Protein AF-A0A1I0R0Z7-F1 (afdb_monomer)

Nearest PDB structures (foldseek):
  2enp-assembly1_A  TM=2.686E-01  e=1.566E+00  Homo sapiens
  5h4y-assembly1_A  TM=2.127E-01  e=2.298E+00  Homo sapiens
  5kj8-assembly1_E  TM=2.139E-01  e=4.439E+00  Rattus norvegicus

Organism: NCBI:txid99656

pLDDT: mean 82.9, std 15.86, range [34.59, 98.19]

Secondary structure (DSSP, 8-state):
-----EEEETTEEEE-SS-THHHH-BSSSSHHHHHHHEEEEEEEEEETTEEEEEEEEEEE-TTS-EEEEEEEEEE-S-TTT---BEEPSS-B-EEEEEEEEEETTEEEEEEEE--SS-BSEEEEEETTS-S--TTTEEEEEEEE-TT-HHHHHHHHHH----TTEEEETTTTEEEEEE-

Sequence (179 aa):
MILLRMIVIYIAYHSQPDTWQRSFGYNDLYDDIFRIGSNMNYIHFNTTGNNYVLWLWKGDYWNLHSGAEIGLYTAPQNYEEEMHYDAINFELPMKLSLYNYYSKNNIQNIFNWSPKVKQWWVTGFNANFKNPNPDVMVSIGSIDFSGHESIFNELKRSYNGNDNMIFDENGHTLWISWK

InterPro domains:
  IPR029322 Domain of unknown function DUF4474 [PF14751] (13-134)

Foldseek 3Di:
DPDAPWDDDPQKTKHDQPTCCQVVFDAPPCPVQPVPWWDKDKFWWDFVPWIKMWIKIWTDRPLLATKIKTAIWTDDPDVVPGVTTHQDPDFWQKWKWKWQAPDPVDIGTQDTDGDPDTHNMIMIGHNVHHDDDLVRMKMKMKTQCVVNLRVLVRSVVSDPDDPFWDQDNVRSMIIGIHD

Mean predicted aligned error: 6.8 Å

Structure (mmCIF, N/CA/C/O backbone):
data_AF-A0A1I0R0Z7-F1
#
_entry.id   AF-A0A1I0R0Z7-F1
#
loop_
_atom_site.group_PDB
_atom_site.id
_atom_site.type_symbol
_atom_site.label_atom_id
_atom_site.label_alt_id
_atom_site.label_comp_id
_atom_site.label_asym_id
_atom_site.label_entity_id
_atom_site.label_seq_id
_atom_site.pdbx_PDB_ins_code
_atom_site.Cartn_x
_atom_site.Cartn_y
_atom_site.Cartn_z
_atom_site.occupancy
_atom_site.B_iso_or_equiv
_atom_site.auth_seq_id
_atom_site.auth_comp_id
_atom_site.auth_asym_id
_atom_site.auth_atom_id
_atom_site.pdbx_PDB_model_num
ATOM 1 N N . MET A 1 1 ? 11.425 -22.132 3.693 1.00 34.59 1 MET A N 1
ATOM 2 C CA . MET A 1 1 ? 10.596 -21.665 2.562 1.00 34.59 1 MET A CA 1
ATOM 3 C C . MET A 1 1 ? 9.356 -21.035 3.159 1.00 34.59 1 MET A C 1
ATOM 5 O O . MET A 1 1 ? 8.543 -21.749 3.730 1.00 34.59 1 MET A O 1
ATOM 9 N N . ILE A 1 2 ? 9.278 -19.710 3.131 1.00 42.25 2 ILE A N 1
ATOM 10 C CA . ILE A 1 2 ? 8.112 -18.972 3.609 1.00 42.25 2 ILE A CA 1
ATOM 11 C C . ILE A 1 2 ? 6.971 -19.232 2.622 1.00 42.25 2 ILE A C 1
ATOM 13 O O . ILE A 1 2 ? 7.104 -18.920 1.441 1.00 42.25 2 ILE A O 1
ATOM 17 N N . LEU A 1 3 ? 5.881 -19.853 3.071 1.00 48.09 3 LEU A N 1
ATOM 18 C CA . LEU A 1 3 ? 4.769 -20.213 2.193 1.00 48.09 3 LEU A CA 1
ATOM 19 C C . LEU A 1 3 ? 3.741 -19.073 2.151 1.00 48.09 3 LEU A C 1
ATOM 21 O O . LEU A 1 3 ? 2.745 -19.115 2.862 1.00 48.09 3 LEU A O 1
ATOM 25 N N . LEU A 1 4 ? 3.967 -18.027 1.355 1.00 61.88 4 LEU A N 1
ATOM 26 C CA . LEU A 1 4 ? 2.964 -16.969 1.164 1.00 61.88 4 LEU A CA 1
ATOM 27 C C . LEU A 1 4 ? 1.734 -17.543 0.441 1.00 61.88 4 LEU A C 1
ATOM 29 O O . LEU A 1 4 ? 1.869 -18.191 -0.600 1.00 61.88 4 LEU A O 1
ATOM 33 N N . ARG A 1 5 ? 0.519 -17.288 0.949 1.00 68.50 5 ARG A N 1
ATOM 34 C CA . ARG A 1 5 ? -0.702 -17.636 0.207 1.00 68.50 5 ARG A CA 1
ATOM 35 C C . ARG A 1 5 ? -0.979 -16.555 -0.834 1.00 68.50 5 ARG A C 1
ATOM 37 O O . ARG A 1 5 ? -1.521 -15.499 -0.516 1.00 68.50 5 ARG A O 1
ATOM 44 N N . MET A 1 6 ? -0.588 -16.833 -2.071 1.00 73.88 6 MET A N 1
ATOM 45 C CA . MET A 1 6 ? -0.726 -15.913 -3.195 1.00 73.88 6 MET A CA 1
ATOM 46 C C . MET A 1 6 ? -1.498 -16.552 -4.344 1.00 73.88 6 MET A C 1
ATOM 48 O O . MET A 1 6 ? -1.485 -17.772 -4.510 1.00 73.88 6 MET A O 1
ATOM 52 N N . ILE A 1 7 ? -2.145 -15.721 -5.155 1.00 75.56 7 ILE A N 1
ATOM 53 C CA . ILE A 1 7 ? -2.703 -16.129 -6.445 1.00 75.56 7 ILE A CA 1
ATOM 54 C C . ILE A 1 7 ? -1.832 -15.587 -7.576 1.00 75.56 7 ILE A C 1
ATOM 56 O O . ILE A 1 7 ? -1.312 -14.477 -7.479 1.00 75.56 7 ILE A O 1
ATOM 60 N N . VAL A 1 8 ? -1.685 -16.358 -8.652 1.00 74.44 8 VAL A N 1
ATOM 61 C CA . VAL A 1 8 ? -1.034 -15.887 -9.880 1.00 74.44 8 VAL A CA 1
ATOM 62 C C . VAL A 1 8 ? -2.104 -15.369 -10.824 1.00 74.44 8 VAL A C 1
ATOM 64 O O . VAL A 1 8 ? -2.958 -16.135 -11.270 1.00 74.44 8 VAL A O 1
ATOM 67 N N . ILE A 1 9 ? -2.060 -14.080 -11.144 1.00 63.22 9 ILE A N 1
ATOM 68 C CA . ILE A 1 9 ? -2.951 -13.461 -12.129 1.00 63.22 9 ILE A CA 1
ATOM 69 C C . ILE A 1 9 ? -2.063 -12.672 -13.080 1.00 63.22 9 ILE A C 1
ATOM 71 O O . ILE A 1 9 ? -1.478 -11.674 -12.689 1.00 63.22 9 ILE A O 1
ATOM 75 N N . TYR A 1 10 ? -1.936 -13.159 -14.319 1.00 59.84 10 TYR A N 1
ATOM 76 C CA . TYR A 1 10 ? -1.003 -12.633 -15.324 1.00 59.84 10 TYR A CA 1
ATOM 77 C C . TYR A 1 10 ? 0.429 -12.450 -14.786 1.00 59.84 10 TYR A C 1
ATOM 79 O O . TYR A 1 10 ? 0.824 -11.343 -14.464 1.00 59.84 10 TYR A O 1
ATOM 87 N N . ILE A 1 11 ? 1.238 -13.519 -14.747 1.00 80.25 11 ILE A N 1
ATOM 88 C CA . ILE A 1 11 ? 2.697 -13.521 -14.455 1.00 80.25 11 ILE A CA 1
ATOM 89 C C . ILE A 1 11 ? 3.103 -13.017 -13.046 1.00 80.25 11 ILE A C 1
ATOM 91 O O . ILE A 1 11 ? 4.132 -13.451 -12.530 1.00 80.25 11 ILE A O 1
ATOM 95 N N . ALA A 1 12 ? 2.307 -12.173 -12.392 1.00 81.31 12 ALA A N 1
ATOM 96 C CA . ALA A 1 12 ? 2.548 -11.653 -11.060 1.00 81.31 12 ALA A CA 1
ATOM 97 C C . ALA A 1 12 ? 1.787 -12.448 -9.988 1.00 81.31 12 ALA A C 1
ATOM 99 O O . ALA A 1 12 ? 0.681 -12.953 -10.210 1.00 8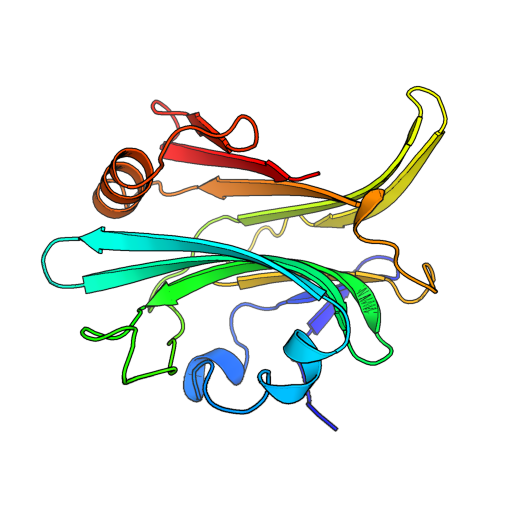1.31 12 ALA A O 1
ATOM 100 N N . TYR A 1 13 ? 2.409 -12.555 -8.817 1.00 82.50 13 TYR A N 1
ATOM 101 C CA . TYR A 1 13 ? 1.831 -13.124 -7.607 1.00 82.50 13 TYR A CA 1
ATOM 102 C C . TYR A 1 13 ? 1.179 -12.018 -6.784 1.00 82.50 13 TYR A C 1
ATOM 104 O O . TYR A 1 13 ? 1.794 -10.972 -6.591 1.00 82.50 13 TYR A O 1
ATOM 112 N N . HIS A 1 14 ? -0.012 -12.269 -6.243 1.00 81.94 14 HIS A N 1
ATOM 113 C CA . HIS A 1 14 ? -0.786 -11.306 -5.455 1.00 81.94 14 HIS A CA 1
ATOM 114 C C . HIS A 1 14 ? -1.303 -11.897 -4.146 1.00 81.94 14 HIS A C 1
ATOM 116 O O . HIS A 1 14 ? -1.617 -13.088 -4.095 1.00 81.94 14 HIS A O 1
ATOM 122 N N . SER A 1 15 ? -1.418 -11.077 -3.097 1.00 77.62 15 SER A N 1
ATOM 123 C CA . SER A 1 15 ? -1.961 -11.517 -1.806 1.00 77.62 15 SER A CA 1
ATOM 124 C C . SER A 1 15 ? -3.396 -12.018 -1.920 1.00 77.62 15 SER A C 1
ATOM 126 O O . SER A 1 15 ? -4.155 -11.670 -2.830 1.00 77.62 15 SER A O 1
ATOM 128 N N . GLN A 1 16 ? -3.762 -12.864 -0.962 1.00 77.38 16 GLN A N 1
ATOM 129 C CA . GLN A 1 16 ? -5.143 -13.181 -0.631 1.00 77.38 16 GLN A CA 1
ATOM 130 C C . GLN A 1 16 ? -5.442 -12.666 0.787 1.00 77.38 16 GLN A C 1
ATOM 132 O O . GLN A 1 16 ? -4.515 -12.588 1.593 1.00 77.38 16 GLN A O 1
ATOM 137 N N . PRO A 1 17 ? -6.704 -12.356 1.127 1.00 63.91 17 PRO A N 1
ATOM 138 C CA . PRO A 1 17 ? -7.044 -11.867 2.467 1.00 63.91 17 PRO A CA 1
ATOM 139 C C . PRO A 1 17 ? -6.790 -12.916 3.558 1.00 63.91 17 PRO A C 1
ATOM 141 O O . PRO A 1 17 ? -6.236 -12.602 4.611 1.00 63.91 17 PRO A O 1
ATOM 144 N N . ASP A 1 18 ? -7.143 -14.173 3.269 1.00 70.44 18 ASP A N 1
ATOM 145 C CA . ASP A 1 18 ? -6.958 -15.319 4.162 1.00 70.44 18 ASP A CA 1
ATOM 146 C C . ASP A 1 18 ? -5.542 -15.888 4.036 1.00 70.44 18 ASP A C 1
ATOM 148 O O . ASP A 1 18 ? -5.316 -16.943 3.430 1.00 70.44 18 ASP A O 1
ATOM 152 N N . THR A 1 19 ? -4.571 -15.178 4.589 1.00 65.06 19 THR A N 1
ATOM 153 C CA . THR A 1 19 ? -3.178 -15.613 4.700 1.00 65.06 19 THR A CA 1
ATOM 154 C C . THR A 1 19 ? -2.873 -16.054 6.126 1.00 65.06 19 THR A C 1
ATOM 156 O O . THR A 1 19 ? -3.446 -15.542 7.084 1.00 65.06 19 THR A O 1
ATOM 159 N N . TRP A 1 20 ? -1.940 -16.993 6.300 1.00 61.50 20 TRP A N 1
ATOM 160 C CA . TRP A 1 20 ? -1.496 -17.364 7.648 1.00 61.50 20 TRP A CA 1
ATOM 161 C C . TRP A 1 20 ? -0.800 -16.186 8.348 1.00 61.50 20 TRP A C 1
ATOM 163 O O . TRP A 1 20 ? -0.850 -16.108 9.569 1.00 61.50 20 TRP A O 1
ATOM 173 N N . GLN A 1 21 ? -0.250 -15.224 7.591 1.00 59.78 21 GLN A N 1
ATOM 174 C CA . GLN A 1 21 ? 0.265 -13.960 8.135 1.00 59.78 21 GLN A CA 1
ATOM 175 C C . GLN A 1 21 ? -0.784 -13.178 8.940 1.00 59.78 21 GLN A C 1
ATOM 177 O O . GLN A 1 21 ? -0.421 -12.435 9.842 1.00 59.78 21 GLN A O 1
ATOM 182 N N . ARG A 1 22 ? -2.084 -13.383 8.685 1.00 66.38 22 ARG A N 1
ATOM 183 C CA . ARG A 1 22 ? -3.145 -12.821 9.526 1.00 66.38 22 ARG A CA 1
ATOM 184 C C . ARG A 1 22 ? -3.181 -13.443 10.926 1.00 66.38 22 ARG A C 1
ATOM 186 O O . ARG A 1 22 ? -3.501 -12.760 11.885 1.00 66.38 22 ARG A O 1
ATOM 193 N N . SER A 1 23 ? -2.890 -14.739 11.044 1.00 59.47 23 SER A N 1
ATOM 194 C CA . SER A 1 23 ? -2.995 -15.494 12.303 1.00 59.47 23 SER A CA 1
ATOM 195 C C . SER A 1 23 ? -1.761 -15.391 13.195 1.00 59.47 23 SER A C 1
ATOM 197 O O . SER A 1 23 ? -1.868 -15.634 14.391 1.00 59.47 23 SER A O 1
ATOM 199 N N . PHE A 1 24 ? -0.602 -15.078 12.623 1.00 59.44 24 PHE A N 1
ATOM 200 C CA . PHE A 1 24 ? 0.665 -14.983 13.358 1.00 59.44 24 PHE A CA 1
ATOM 201 C C . PHE A 1 24 ? 1.166 -13.544 13.501 1.00 59.44 24 PHE A C 1
ATOM 203 O O . PHE A 1 24 ? 2.206 -13.316 14.120 1.00 59.44 24 PHE A O 1
ATOM 210 N N . GLY A 1 25 ? 0.433 -12.594 12.916 1.00 55.62 25 GLY A N 1
ATOM 211 C CA . GLY A 1 25 ? 0.880 -11.222 12.769 1.00 55.62 25 GLY A CA 1
ATOM 212 C C . GLY A 1 25 ? 2.202 -11.119 12.009 1.00 55.62 25 GLY A C 1
ATOM 213 O O . GLY A 1 25 ? 2.692 -12.057 11.371 1.00 55.62 25 GLY A O 1
ATOM 214 N N . TYR A 1 26 ? 2.781 -9.935 12.075 1.00 54.66 26 TYR A N 1
ATOM 215 C CA . TYR A 1 26 ? 4.058 -9.567 11.495 1.00 54.66 26 TYR A CA 1
ATOM 216 C C . TYR A 1 26 ? 5.085 -9.535 12.634 1.00 54.66 26 TYR A C 1
ATOM 218 O O . TYR A 1 26 ? 5.284 -8.493 13.249 1.00 54.66 26 TYR A O 1
ATOM 226 N N . ASN A 1 27 ? 5.645 -10.699 12.992 1.00 51.84 27 ASN A N 1
ATOM 227 C CA . ASN A 1 27 ? 6.520 -10.828 14.171 1.00 51.84 27 ASN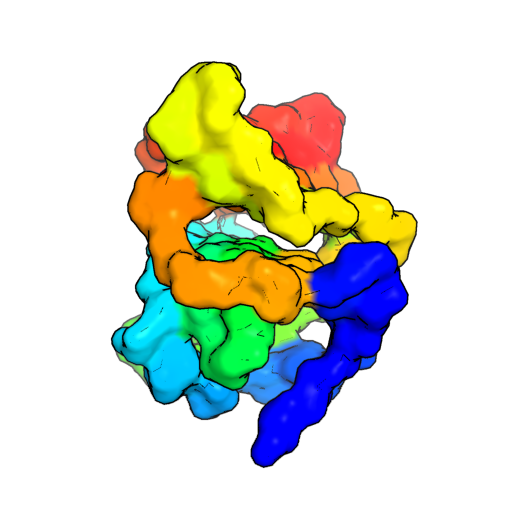 A CA 1
ATOM 228 C C . ASN A 1 27 ? 8.005 -11.054 13.832 1.00 51.84 27 ASN A C 1
ATOM 230 O O . ASN A 1 27 ? 8.829 -10.247 14.221 1.00 51.84 27 ASN A O 1
ATOM 234 N N . ASP A 1 28 ? 8.362 -12.083 13.051 1.00 38.88 28 ASP A N 1
ATOM 235 C CA . ASP A 1 28 ? 9.788 -12.473 12.909 1.00 38.88 28 ASP A CA 1
ATOM 236 C C . ASP A 1 28 ? 10.253 -12.719 11.465 1.00 38.88 28 ASP A C 1
ATOM 238 O O . ASP A 1 28 ? 11.439 -12.817 11.161 1.00 38.88 28 ASP A O 1
ATOM 242 N N . LEU A 1 29 ? 9.317 -12.857 10.529 1.00 40.91 29 LEU A N 1
ATOM 243 C CA . LEU A 1 29 ? 9.611 -13.360 9.184 1.00 40.91 29 LEU A CA 1
ATOM 244 C C . LEU A 1 29 ? 10.328 -12.345 8.282 1.00 40.91 29 LEU A C 1
ATOM 246 O O . LEU A 1 29 ? 10.898 -12.695 7.248 1.00 40.91 29 LEU A O 1
ATOM 250 N N . TYR A 1 30 ? 10.204 -11.077 8.646 1.00 52.12 30 TYR A N 1
ATOM 251 C CA . TYR A 1 30 ? 10.456 -9.949 7.772 1.00 52.12 30 TYR A CA 1
ATOM 252 C C . TYR A 1 30 ? 11.691 -9.145 8.176 1.00 52.12 30 TYR A C 1
ATOM 254 O O . TYR A 1 30 ? 12.264 -8.483 7.316 1.00 52.12 30 TYR A O 1
ATOM 262 N N . ASP A 1 31 ? 12.178 -9.296 9.407 1.00 47.97 31 ASP A N 1
ATOM 263 C CA . ASP A 1 31 ? 13.299 -8.524 9.958 1.00 47.97 31 ASP A CA 1
ATOM 264 C C . ASP A 1 31 ? 14.627 -8.736 9.198 1.00 47.97 31 ASP A C 1
ATOM 266 O O . ASP A 1 31 ? 15.442 -7.819 9.071 1.00 47.97 31 ASP A O 1
ATOM 270 N N . ASP A 1 32 ? 14.833 -9.915 8.597 1.00 41.25 32 ASP A N 1
ATOM 271 C CA . ASP A 1 32 ? 16.016 -10.216 7.774 1.00 41.25 32 ASP A CA 1
ATOM 272 C C . ASP A 1 32 ? 15.827 -9.940 6.270 1.00 41.25 32 ASP A C 1
ATOM 274 O O . ASP A 1 32 ? 16.790 -9.593 5.582 1.00 41.25 32 ASP A O 1
ATOM 278 N N . ILE A 1 33 ? 14.600 -10.046 5.744 1.00 47.00 33 ILE A N 1
ATOM 279 C CA . ILE A 1 33 ? 14.297 -9.830 4.314 1.00 47.00 33 ILE A CA 1
ATOM 280 C C . ILE A 1 33 ? 14.126 -8.333 4.006 1.00 47.00 33 ILE A C 1
ATOM 282 O O . ILE A 1 33 ? 14.555 -7.866 2.949 1.00 47.00 33 ILE A O 1
ATOM 286 N N . PHE A 1 34 ? 13.563 -7.558 4.936 1.00 48.53 34 PHE A N 1
ATOM 287 C CA . PHE A 1 34 ? 13.349 -6.118 4.776 1.00 48.53 34 PHE A CA 1
ATOM 288 C C . PHE A 1 34 ? 14.630 -5.298 4.981 1.00 48.53 34 PHE A C 1
ATOM 290 O O . PHE A 1 34 ? 14.826 -4.292 4.296 1.00 48.53 34 PHE A O 1
ATOM 297 N N . ARG A 1 35 ? 15.561 -5.761 5.826 1.00 46.88 35 ARG A N 1
ATOM 298 C CA . ARG A 1 35 ? 16.822 -5.057 6.120 1.00 46.88 35 ARG A CA 1
ATOM 299 C C . ARG A 1 35 ? 17.835 -5.064 4.963 1.00 46.88 35 ARG A C 1
ATOM 301 O O . ARG A 1 35 ? 18.734 -4.230 4.950 1.00 46.88 35 ARG A O 1
ATOM 308 N N . ILE A 1 36 ? 17.721 -5.992 4.003 1.00 45.03 36 ILE A N 1
ATOM 309 C CA . ILE A 1 36 ? 18.797 -6.284 3.031 1.00 45.03 36 ILE A CA 1
ATOM 310 C C . ILE A 1 36 ? 18.466 -5.866 1.578 1.00 45.03 36 ILE A C 1
ATOM 312 O O . ILE A 1 36 ? 19.367 -5.835 0.743 1.00 45.03 36 ILE A O 1
ATOM 316 N N . GLY A 1 37 ? 17.233 -5.456 1.246 1.00 49.38 37 GLY A N 1
ATOM 317 C CA . GLY A 1 37 ? 16.887 -5.178 -0.163 1.00 49.38 37 GLY A CA 1
ATOM 318 C C . GLY A 1 37 ? 15.714 -4.243 -0.444 1.00 49.38 37 GLY A C 1
ATOM 319 O O . GLY A 1 37 ? 15.168 -4.301 -1.549 1.00 49.38 37 GLY A O 1
ATOM 320 N N . SER A 1 38 ? 15.295 -3.404 0.512 1.00 63.00 38 SER A N 1
ATOM 321 C CA . SER A 1 38 ? 14.018 -2.702 0.381 1.00 63.00 38 SER A CA 1
ATOM 322 C C . SER A 1 38 ? 13.990 -1.219 0.723 1.00 63.00 38 SER A C 1
ATOM 324 O O . SER A 1 38 ? 14.745 -0.736 1.560 1.00 63.00 38 SER A O 1
ATOM 326 N N . ASN A 1 39 ? 13.082 -0.505 0.048 1.00 79.38 39 ASN A N 1
ATOM 327 C CA . ASN A 1 39 ? 12.630 0.817 0.457 1.00 79.38 39 ASN A CA 1
ATOM 328 C C . ASN A 1 39 ? 11.290 0.676 1.175 1.00 79.38 39 ASN A C 1
ATOM 330 O O . ASN A 1 39 ? 10.400 -0.038 0.703 1.00 79.38 39 ASN A O 1
ATOM 334 N N . MET A 1 40 ? 11.152 1.390 2.289 1.00 82.50 40 MET A N 1
ATOM 335 C CA . MET A 1 40 ? 9.966 1.395 3.137 1.00 82.50 40 MET A CA 1
ATOM 336 C C . MET A 1 40 ? 9.518 2.820 3.428 1.00 82.50 40 MET A C 1
ATOM 338 O O . MET A 1 40 ? 10.339 3.728 3.554 1.00 82.50 40 MET A O 1
ATOM 342 N N . ASN A 1 41 ? 8.214 2.992 3.599 1.00 86.69 41 ASN A N 1
ATOM 343 C CA . ASN A 1 41 ? 7.636 4.186 4.192 1.00 86.69 41 ASN A CA 1
ATOM 344 C C . ASN A 1 41 ? 6.490 3.765 5.113 1.00 86.69 41 ASN A C 1
ATOM 346 O O . ASN A 1 41 ? 5.685 2.910 4.744 1.00 86.69 41 ASN A O 1
ATOM 350 N N . TYR A 1 42 ? 6.424 4.346 6.305 1.00 86.06 42 TYR A N 1
ATOM 351 C CA . TYR A 1 42 ? 5.414 4.013 7.297 1.00 86.06 42 TYR A CA 1
ATOM 352 C C . TYR A 1 42 ? 4.828 5.275 7.922 1.00 86.06 42 TYR A C 1
ATOM 354 O O . TYR A 1 42 ? 5.514 6.277 8.119 1.00 86.06 42 TYR A O 1
ATOM 362 N N . ILE A 1 43 ? 3.537 5.219 8.240 1.00 89.38 43 ILE A N 1
ATOM 363 C CA . ILE A 1 43 ? 2.833 6.278 8.963 1.00 89.38 43 ILE A CA 1
ATOM 364 C C . ILE A 1 43 ? 2.133 5.637 10.149 1.00 89.38 43 ILE A C 1
ATOM 366 O O . ILE A 1 43 ? 1.203 4.851 9.964 1.00 89.38 43 ILE A O 1
ATOM 370 N N . HIS A 1 44 ? 2.574 5.994 11.352 1.00 90.06 44 HIS A N 1
ATOM 371 C CA . HIS A 1 44 ? 1.887 5.647 12.591 1.00 90.06 44 HIS A CA 1
ATOM 372 C C . HIS A 1 44 ? 0.787 6.660 12.872 1.00 90.06 44 HIS A C 1
ATOM 374 O O . HIS A 1 44 ? 0.983 7.867 12.712 1.00 90.06 44 HIS A O 1
ATOM 380 N N . PHE A 1 45 ? -0.364 6.167 13.308 1.00 91.81 45 PHE A N 1
ATOM 381 C CA . PHE A 1 45 ? -1.488 7.009 13.676 1.00 91.81 45 PHE A CA 1
ATOM 382 C C . PHE A 1 45 ? -2.367 6.306 14.703 1.00 91.81 45 PHE A C 1
ATOM 384 O O . PHE A 1 45 ? -2.467 5.080 14.735 1.00 91.81 45 PHE A O 1
ATOM 391 N N . ASN A 1 46 ? -3.021 7.098 15.545 1.00 91.75 46 ASN A N 1
ATOM 392 C CA . ASN A 1 46 ? -3.803 6.587 16.661 1.00 91.75 46 ASN A CA 1
ATOM 393 C C . ASN A 1 46 ? -5.267 6.966 16.475 1.00 91.75 46 ASN A C 1
ATOM 395 O O . ASN A 1 46 ? -5.591 8.105 16.153 1.00 91.75 46 ASN A O 1
ATOM 399 N N . THR A 1 47 ? -6.151 6.018 16.751 1.00 88.50 47 THR A N 1
ATOM 400 C CA . THR A 1 47 ? -7.586 6.254 16.928 1.00 88.50 47 THR A CA 1
ATOM 401 C C . THR A 1 47 ? -7.955 6.080 18.397 1.00 88.50 47 THR A C 1
ATOM 403 O O . THR A 1 47 ? -7.125 5.692 19.220 1.00 88.50 47 THR A O 1
ATOM 406 N N . THR A 1 48 ? -9.211 6.346 18.761 1.00 84.38 48 THR A N 1
ATOM 407 C CA . THR A 1 48 ? -9.690 6.080 20.121 1.00 84.38 48 THR A CA 1
ATOM 408 C C . THR A 1 48 ? -9.565 4.588 20.455 1.00 84.38 48 THR A C 1
ATOM 410 O O . THR A 1 48 ? -10.383 3.776 20.033 1.00 84.38 48 THR A O 1
ATOM 413 N N . GLY A 1 49 ? -8.533 4.242 21.227 1.00 81.25 49 GLY A N 1
ATOM 414 C CA . GLY A 1 49 ? -8.299 2.895 21.750 1.00 81.25 49 GLY A CA 1
ATOM 415 C C . GLY A 1 49 ? -7.517 1.945 20.839 1.00 81.25 49 GLY A C 1
ATOM 416 O O . GLY A 1 49 ? -7.273 0.824 21.267 1.00 81.25 49 GLY A O 1
ATOM 417 N N . ASN A 1 50 ? -7.106 2.360 19.632 1.00 88.94 50 ASN A N 1
ATOM 418 C CA . ASN A 1 50 ? -6.283 1.525 18.747 1.00 88.94 50 ASN A CA 1
ATOM 419 C C . ASN A 1 50 ? -5.174 2.339 18.084 1.00 88.94 50 ASN A C 1
ATOM 421 O O . ASN A 1 50 ? -5.430 3.422 17.551 1.00 88.94 50 ASN A O 1
ATOM 425 N N . ASN A 1 51 ? -3.979 1.762 18.047 1.00 91.19 51 ASN A N 1
ATOM 426 C CA . ASN A 1 51 ? -2.854 2.266 17.278 1.00 91.19 51 ASN A CA 1
ATOM 427 C C . ASN A 1 51 ? -2.782 1.517 15.951 1.00 91.19 51 ASN A C 1
ATOM 429 O O . ASN A 1 51 ? -2.958 0.298 15.900 1.00 91.19 51 ASN A O 1
ATOM 433 N N . TYR A 1 52 ? -2.506 2.248 14.883 1.00 92.00 52 TYR A N 1
ATOM 434 C CA . TYR A 1 52 ? -2.376 1.699 13.547 1.00 92.00 52 TYR A CA 1
ATOM 435 C C . TYR A 1 52 ? -1.074 2.142 12.908 1.00 92.00 52 TYR A C 1
ATOM 437 O O . TYR A 1 52 ? -0.500 3.185 13.238 1.00 92.00 52 TYR A O 1
ATOM 445 N N . VAL A 1 53 ? -0.642 1.359 11.929 1.00 90.31 53 VAL A N 1
ATOM 446 C CA . VAL A 1 53 ? 0.420 1.762 11.028 1.00 90.31 53 VAL A CA 1
ATOM 447 C C . VAL A 1 53 ? 0.053 1.416 9.590 1.00 90.31 53 VAL A C 1
ATOM 449 O O . VAL A 1 53 ? -0.368 0.300 9.279 1.00 90.31 53 VAL A O 1
ATOM 452 N N . LEU A 1 54 ? 0.175 2.408 8.709 1.00 92.31 54 LEU A N 1
ATOM 453 C CA . LEU A 1 54 ? 0.116 2.210 7.267 1.00 92.31 54 LEU A CA 1
ATOM 454 C C . LEU A 1 54 ? 1.535 1.975 6.765 1.00 92.31 54 LEU A C 1
ATOM 456 O O . LEU A 1 54 ? 2.390 2.842 6.946 1.00 92.31 54 LEU A O 1
ATOM 460 N N . TRP A 1 55 ? 1.769 0.851 6.099 1.00 89.94 55 TRP A N 1
ATOM 461 C CA . TRP A 1 55 ? 3.058 0.503 5.513 1.00 89.94 55 TRP A CA 1
ATOM 462 C C . TRP A 1 55 ? 3.003 0.481 4.002 1.00 89.94 55 TRP A C 1
ATOM 464 O O . TRP A 1 55 ? 2.081 -0.071 3.401 1.00 89.94 55 TRP A O 1
ATOM 474 N N . LEU A 1 56 ? 4.047 1.047 3.409 1.00 91.19 56 LEU A N 1
ATOM 475 C CA . LEU A 1 56 ? 4.349 0.983 1.994 1.00 91.19 56 LEU A CA 1
ATOM 476 C C . LEU A 1 56 ? 5.715 0.341 1.818 1.00 91.19 56 LEU A C 1
ATOM 478 O O . LEU A 1 56 ? 6.679 0.694 2.503 1.00 91.19 56 LEU A O 1
ATOM 482 N N . TRP A 1 57 ? 5.806 -0.555 0.847 1.00 90.19 57 TRP A N 1
ATOM 483 C CA . TRP A 1 57 ? 7.057 -1.212 0.506 1.00 90.19 57 TRP A CA 1
ATOM 484 C C . TRP A 1 57 ? 7.205 -1.374 -1.002 1.00 90.19 57 TRP A C 1
ATOM 486 O O . TRP A 1 57 ? 6.218 -1.548 -1.721 1.00 90.19 57 TRP A O 1
ATOM 496 N N . LYS A 1 58 ? 8.448 -1.302 -1.483 1.00 90.88 58 LYS A N 1
ATOM 497 C CA . LYS A 1 58 ? 8.830 -1.681 -2.847 1.00 90.88 58 LYS A CA 1
ATOM 498 C C . LYS A 1 58 ? 10.288 -2.134 -2.892 1.00 90.88 58 LYS A C 1
ATOM 500 O O . LYS A 1 58 ? 11.142 -1.574 -2.199 1.00 90.88 58 LYS A O 1
ATOM 505 N N . GLY A 1 59 ? 10.587 -3.114 -3.738 1.00 88.88 59 GLY A N 1
ATOM 506 C CA . GLY A 1 59 ? 11.946 -3.636 -3.887 1.00 88.88 59 GLY A CA 1
ATOM 507 C C . GLY A 1 59 ? 11.989 -5.096 -4.318 1.00 88.88 59 GLY A C 1
ATOM 508 O O . GLY A 1 59 ? 11.082 -5.567 -5.010 1.00 88.88 59 GLY A O 1
ATOM 509 N N . ASP A 1 60 ? 13.063 -5.791 -3.926 1.00 82.00 60 ASP A N 1
ATOM 510 C CA . ASP A 1 60 ? 13.171 -7.249 -4.071 1.00 82.00 60 ASP A CA 1
ATOM 511 C C . ASP A 1 60 ? 12.684 -7.933 -2.806 1.00 82.00 60 ASP A C 1
ATOM 513 O O . ASP A 1 60 ? 13.162 -7.642 -1.709 1.00 82.00 60 ASP A O 1
ATOM 517 N N . TYR A 1 61 ? 11.790 -8.898 -2.972 1.00 70.75 61 TYR A N 1
ATOM 518 C CA . TYR A 1 61 ? 11.445 -9.811 -1.899 1.00 70.75 61 TYR A CA 1
ATOM 519 C C . TYR A 1 61 ? 12.112 -11.160 -2.142 1.00 70.75 61 TYR A C 1
ATOM 521 O O . TYR A 1 61 ? 11.508 -12.051 -2.728 1.00 70.75 61 TYR A O 1
ATOM 529 N N . TRP A 1 62 ? 13.366 -11.308 -1.708 1.00 66.75 62 TRP A N 1
ATOM 530 C CA . TRP A 1 62 ? 14.074 -12.593 -1.595 1.00 66.75 62 TRP A CA 1
ATOM 531 C C . TRP A 1 62 ? 13.777 -13.604 -2.732 1.00 66.75 62 TRP A C 1
ATOM 533 O O . TRP A 1 62 ? 13.226 -14.683 -2.504 1.00 66.75 62 TRP A O 1
ATOM 543 N N . ASN A 1 63 ? 14.160 -13.268 -3.971 1.00 68.75 63 ASN A N 1
ATOM 544 C CA . ASN A 1 63 ? 13.944 -14.053 -5.207 1.00 68.75 63 ASN A CA 1
ATOM 545 C C . ASN A 1 63 ? 12.528 -14.017 -5.810 1.00 68.75 63 ASN A C 1
ATOM 547 O O . ASN A 1 63 ? 12.285 -14.690 -6.813 1.00 68.75 63 ASN A O 1
ATOM 551 N N . LEU A 1 64 ? 11.603 -13.228 -5.263 1.00 75.19 64 LEU A N 1
ATOM 552 C CA . LEU A 1 64 ? 10.341 -12.895 -5.937 1.00 75.19 64 LEU A CA 1
ATOM 553 C C . LEU A 1 64 ? 10.500 -11.738 -6.934 1.00 75.19 64 LEU A C 1
ATOM 555 O O . LEU A 1 64 ? 9.573 -11.471 -7.702 1.00 75.19 64 LEU A O 1
ATOM 559 N N . HIS A 1 65 ? 11.688 -11.119 -6.976 1.00 85.94 65 HIS A N 1
ATOM 560 C CA . HIS A 1 65 ? 12.044 -10.031 -7.879 1.00 85.94 65 HIS A CA 1
ATOM 561 C C . HIS A 1 65 ? 11.197 -8.775 -7.613 1.00 85.94 65 HIS A C 1
ATOM 563 O O . HIS A 1 65 ? 10.828 -8.515 -6.469 1.00 85.94 65 HIS A O 1
ATOM 569 N N . SER A 1 66 ? 10.941 -7.947 -8.632 1.00 90.81 66 SER A N 1
ATOM 570 C CA . SER A 1 66 ? 10.282 -6.649 -8.446 1.00 90.81 66 SER A CA 1
ATOM 571 C C . SER A 1 66 ? 8.883 -6.779 -7.850 1.00 90.81 66 SER A C 1
ATOM 573 O O . SER A 1 66 ? 8.001 -7.398 -8.454 1.00 90.81 66 SER A O 1
ATOM 575 N N . GLY A 1 67 ? 8.655 -6.115 -6.719 1.00 91.88 67 GLY A N 1
ATOM 576 C CA . GLY A 1 67 ? 7.340 -6.051 -6.102 1.00 91.88 67 GLY A CA 1
ATOM 577 C C . GLY A 1 67 ? 7.082 -4.790 -5.298 1.00 91.88 67 GLY A C 1
ATOM 578 O O . GLY A 1 67 ? 7.962 -3.949 -5.104 1.00 91.88 67 GLY A O 1
ATOM 579 N N . ALA A 1 68 ? 5.835 -4.677 -4.855 1.00 93.38 68 ALA A N 1
ATOM 580 C CA . ALA A 1 68 ? 5.378 -3.625 -3.965 1.00 93.38 68 ALA A CA 1
ATOM 581 C C . ALA A 1 68 ? 4.270 -4.134 -3.040 1.00 93.38 68 ALA A C 1
ATOM 583 O O . ALA A 1 68 ? 3.613 -5.143 -3.320 1.00 93.38 68 ALA A O 1
ATOM 584 N N . GLU A 1 69 ? 4.049 -3.393 -1.963 1.00 92.50 69 GLU A N 1
ATOM 585 C CA . GLU A 1 69 ? 3.052 -3.678 -0.942 1.00 92.50 69 GLU A CA 1
ATOM 586 C C . GLU A 1 69 ? 2.448 -2.385 -0.383 1.00 92.50 69 GLU A C 1
ATOM 588 O O . GLU A 1 69 ? 3.123 -1.358 -0.263 1.00 92.50 69 GLU A O 1
ATOM 593 N N . ILE A 1 70 ? 1.170 -2.482 -0.015 1.00 93.81 70 ILE A N 1
ATOM 594 C CA . ILE A 1 70 ? 0.478 -1.566 0.886 1.00 93.81 70 ILE A CA 1
ATOM 595 C C . ILE A 1 70 ? -0.233 -2.421 1.939 1.00 93.81 70 ILE A C 1
ATOM 597 O O . ILE A 1 70 ? -1.018 -3.306 1.588 1.00 93.81 70 ILE A O 1
ATOM 601 N N . GLY A 1 71 ? 0.015 -2.157 3.217 1.00 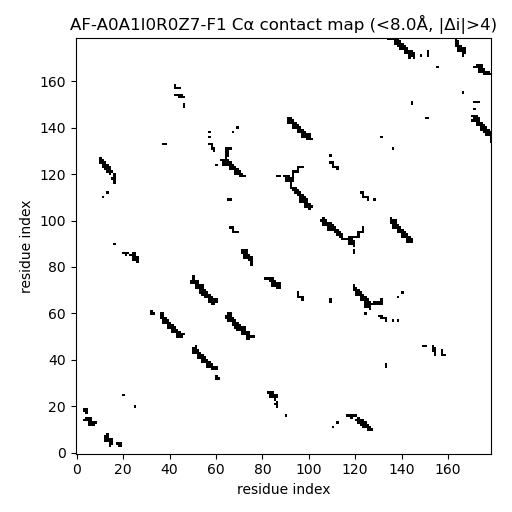91.88 71 GLY A N 1
ATOM 602 C CA . GLY A 1 71 ? -0.624 -2.875 4.318 1.00 91.88 71 GLY A CA 1
ATOM 603 C C . GLY A 1 71 ? -1.063 -1.940 5.434 1.00 91.88 71 GLY A C 1
ATOM 604 O O . GLY A 1 71 ? -0.395 -0.946 5.715 1.00 91.88 71 GLY A O 1
ATOM 605 N N . LEU A 1 72 ? -2.197 -2.259 6.054 1.00 92.31 72 LEU A N 1
ATOM 606 C CA . LEU A 1 72 ? -2.680 -1.586 7.253 1.00 92.31 72 LEU A CA 1
ATOM 607 C C . LEU A 1 72 ? -2.665 -2.580 8.412 1.00 92.31 72 LEU A C 1
ATOM 609 O O . LEU A 1 72 ? -3.247 -3.661 8.320 1.00 92.31 72 LEU A O 1
ATOM 613 N N . TYR A 1 73 ? -2.010 -2.194 9.498 1.00 89.38 73 TYR A N 1
ATOM 614 C CA . TYR A 1 73 ? -1.747 -3.064 10.637 1.00 89.38 73 TYR A CA 1
ATOM 615 C C . TYR A 1 73 ? -2.172 -2.381 11.933 1.00 89.38 73 TYR A C 1
ATOM 617 O O . TYR A 1 73 ? -2.118 -1.152 12.034 1.00 89.38 73 TYR A O 1
ATOM 625 N N . THR A 1 74 ? -2.578 -3.163 12.930 1.00 89.19 74 THR A N 1
ATOM 626 C CA . THR A 1 74 ? -2.609 -2.701 14.318 1.00 89.19 74 THR A CA 1
ATOM 627 C C . THR A 1 74 ? -1.193 -2.698 14.863 1.00 89.19 74 THR A C 1
ATOM 629 O O . THR A 1 74 ? -0.432 -3.644 14.659 1.00 89.19 74 THR A O 1
ATOM 632 N N . ALA A 1 75 ? -0.846 -1.620 15.544 1.00 80.75 75 ALA A N 1
ATOM 633 C CA . ALA A 1 75 ? 0.472 -1.412 16.104 1.00 80.75 75 ALA A CA 1
ATOM 634 C C . ALA A 1 75 ? 0.408 -1.435 17.641 1.00 80.75 75 ALA A C 1
ATOM 636 O O . ALA A 1 75 ? -0.655 -1.161 18.210 1.00 80.75 75 ALA A O 1
ATOM 637 N N . PRO A 1 76 ? 1.515 -1.753 18.325 1.00 76.62 76 PRO A N 1
ATOM 638 C CA . PRO A 1 76 ? 1.544 -1.805 19.777 1.00 76.62 76 PRO A CA 1
ATOM 639 C C . PRO A 1 76 ? 1.500 -0.400 20.387 1.00 76.62 76 PRO A C 1
ATOM 641 O O . PRO A 1 76 ? 1.597 0.621 19.696 1.00 76.62 76 PRO A O 1
ATOM 644 N N . GLN A 1 77 ? 1.316 -0.330 21.707 1.00 70.69 77 GLN A N 1
ATOM 645 C CA . GLN A 1 77 ? 1.216 0.953 22.404 1.00 70.69 77 GLN A CA 1
ATOM 646 C C . GLN A 1 77 ? 2.571 1.672 22.511 1.00 70.69 77 GLN A C 1
ATOM 648 O O . GLN A 1 77 ? 2.615 2.895 22.375 1.00 70.69 77 GLN A O 1
ATOM 653 N N . ASN A 1 78 ? 3.657 0.905 22.665 1.00 69.56 78 ASN A N 1
ATOM 654 C CA . ASN A 1 78 ? 5.041 1.381 22.685 1.00 69.56 78 ASN A CA 1
ATOM 655 C C . ASN A 1 78 ? 5.798 0.890 21.441 1.00 69.56 78 ASN A C 1
ATOM 657 O O . ASN A 1 78 ? 6.335 -0.215 21.424 1.00 69.56 78 ASN A O 1
ATOM 661 N N . TYR A 1 79 ? 5.885 1.740 20.414 1.00 64.19 79 TYR A N 1
ATOM 662 C CA . TYR A 1 79 ? 6.561 1.419 19.146 1.00 64.19 79 TYR A CA 1
ATOM 663 C C . TYR A 1 79 ? 8.064 1.116 19.286 1.00 64.19 79 TYR A C 1
ATOM 665 O O . TYR A 1 79 ? 8.635 0.454 18.427 1.00 64.19 79 TYR A O 1
ATOM 673 N N . GLU A 1 80 ? 8.713 1.631 20.335 1.00 58.19 80 GLU A N 1
ATOM 674 C CA . GLU A 1 80 ? 10.161 1.486 20.559 1.00 58.19 80 GLU A CA 1
ATOM 675 C C . GLU A 1 80 ? 10.541 0.158 21.238 1.00 58.19 80 GLU A C 1
ATOM 677 O O . GLU A 1 80 ? 11.700 -0.246 21.180 1.00 58.19 80 GLU A O 1
ATOM 682 N N . GLU A 1 81 ? 9.580 -0.521 21.873 1.00 53.31 81 GLU A N 1
ATOM 683 C CA . GLU A 1 81 ? 9.816 -1.729 22.680 1.00 53.31 81 GLU A CA 1
ATOM 684 C C . GLU A 1 81 ? 9.175 -2.982 22.065 1.00 53.31 81 GLU A C 1
ATOM 686 O O . GLU A 1 81 ? 9.686 -4.087 22.246 1.00 53.31 81 GLU A O 1
ATOM 691 N N . GLU A 1 82 ? 8.088 -2.820 21.306 1.00 57.59 82 GLU A N 1
ATOM 692 C CA . GLU A 1 82 ? 7.350 -3.909 20.670 1.00 57.59 82 GLU A CA 1
ATOM 693 C C . GLU A 1 82 ? 7.391 -3.741 19.143 1.00 57.59 82 GLU A C 1
ATOM 695 O O . GLU A 1 82 ? 6.822 -2.805 18.584 1.00 57.59 82 GLU A O 1
ATOM 700 N N . MET A 1 83 ? 8.068 -4.661 18.448 1.00 59.81 83 MET A N 1
ATOM 701 C CA . MET A 1 83 ? 8.145 -4.682 16.976 1.00 59.81 83 MET A CA 1
ATOM 702 C C . MET A 1 83 ? 7.086 -5.594 16.337 1.00 59.81 83 MET A C 1
ATOM 704 O O . MET A 1 83 ? 7.209 -5.974 15.174 1.00 59.81 83 MET A O 1
ATOM 708 N N . HIS A 1 84 ? 6.040 -5.952 17.085 1.00 66.81 84 HIS A N 1
ATOM 709 C CA . HIS A 1 84 ? 4.975 -6.820 16.594 1.00 66.81 84 HIS A CA 1
ATOM 710 C C . HIS A 1 84 ? 3.823 -5.997 16.026 1.00 66.81 84 HIS A C 1
ATOM 712 O O . HIS A 1 84 ? 3.184 -5.234 16.745 1.00 66.81 84 HIS A O 1
ATOM 718 N N . TYR A 1 85 ? 3.531 -6.187 14.742 1.00 75.81 85 TYR A N 1
ATOM 719 C CA . TYR A 1 85 ? 2.384 -5.567 14.085 1.00 75.81 85 TYR A CA 1
ATOM 720 C C . TYR A 1 85 ? 1.379 -6.633 13.678 1.00 75.81 85 TYR A C 1
ATOM 722 O O . TYR A 1 85 ? 1.712 -7.575 12.963 1.00 75.81 85 TYR A O 1
ATOM 730 N N . ASP A 1 86 ? 0.134 -6.488 14.103 1.00 79.69 86 ASP A N 1
ATOM 731 C CA . ASP A 1 86 ? -0.920 -7.443 13.778 1.00 79.69 86 ASP A CA 1
ATOM 732 C C . ASP A 1 86 ? -1.728 -6.993 12.563 1.00 79.69 86 ASP A C 1
ATOM 734 O O . ASP A 1 86 ? -1.894 -5.804 12.286 1.00 79.69 86 ASP A O 1
ATOM 738 N N . ALA A 1 87 ? -2.249 -7.960 11.812 1.00 81.25 87 ALA A N 1
ATOM 739 C CA . ALA A 1 87 ? -3.216 -7.664 10.767 1.00 81.25 87 ALA A CA 1
ATOM 740 C C . ALA A 1 87 ? -4.460 -7.015 11.390 1.00 81.25 87 ALA A C 1
ATOM 742 O O . ALA A 1 87 ? -4.975 -7.491 12.404 1.00 81.25 87 ALA A O 1
ATOM 743 N N . ILE A 1 88 ? -4.996 -5.973 10.751 1.00 87.31 88 ILE A N 1
ATOM 744 C CA . ILE A 1 88 ? -6.303 -5.446 11.151 1.00 87.31 88 ILE A CA 1
ATOM 745 C C . ILE A 1 88 ? -7.382 -6.540 11.072 1.00 87.31 88 ILE A C 1
ATOM 747 O O . ILE A 1 88 ? -7.356 -7.430 10.219 1.00 87.31 88 ILE A O 1
ATOM 751 N N . ASN A 1 89 ? -8.372 -6.458 11.959 1.00 88.75 89 ASN A N 1
ATOM 752 C CA . ASN A 1 89 ? -9.455 -7.440 12.059 1.00 88.75 89 ASN A CA 1
ATOM 753 C C . ASN A 1 89 ? -10.604 -7.216 11.053 1.00 88.75 89 ASN A C 1
ATOM 755 O O . ASN A 1 89 ? -11.639 -7.876 11.153 1.00 88.75 89 ASN A O 1
ATOM 759 N N . PHE A 1 90 ? -10.419 -6.317 10.087 1.00 91.12 90 PHE A N 1
ATOM 760 C CA . PHE A 1 90 ? -11.336 -6.024 8.985 1.00 91.12 90 PHE A CA 1
ATOM 761 C C . PHE A 1 90 ? -10.555 -5.900 7.670 1.00 91.12 90 PHE A C 1
ATOM 763 O O . PHE A 1 90 ? -9.328 -5.857 7.661 1.00 91.12 90 PHE A O 1
ATOM 770 N N . GLU A 1 91 ? -11.252 -5.837 6.538 1.00 93.50 91 GLU A N 1
ATOM 771 C CA . GLU A 1 91 ? -10.639 -5.642 5.224 1.00 93.50 91 GLU A CA 1
ATOM 772 C C . GLU A 1 91 ? -11.185 -4.392 4.532 1.00 93.50 91 GLU A C 1
ATOM 774 O O . GLU A 1 91 ?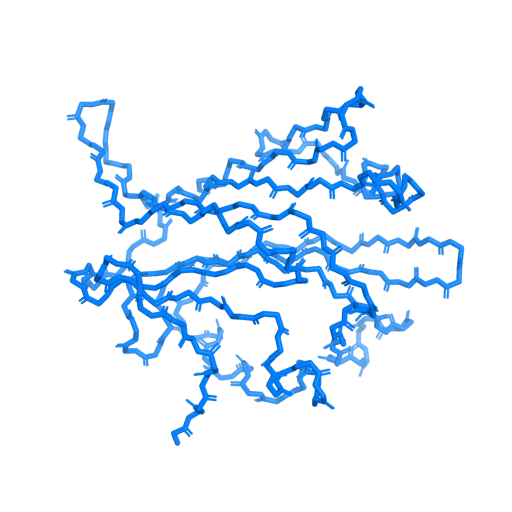 -12.364 -4.050 4.651 1.00 93.50 91 GLU A O 1
ATOM 779 N N . LEU A 1 92 ? -10.343 -3.760 3.719 1.00 96.44 92 LEU A N 1
ATOM 780 C CA . LEU A 1 92 ? -10.658 -2.565 2.942 1.00 96.44 92 LEU A CA 1
ATOM 781 C C . LEU A 1 92 ? -10.507 -2.846 1.439 1.00 96.44 92 LEU A C 1
ATOM 783 O O . LEU A 1 92 ? -9.667 -3.652 1.036 1.00 96.44 92 LEU A O 1
ATOM 787 N N . PRO A 1 93 ? -11.295 -2.226 0.548 1.00 97.69 93 PRO A N 1
ATOM 788 C CA . PRO A 1 93 ? -10.976 -2.245 -0.874 1.00 97.69 93 PRO A CA 1
ATOM 789 C C . PRO A 1 93 ? -9.613 -1.577 -1.105 1.00 97.69 93 PRO A C 1
ATOM 791 O O . PRO A 1 93 ? -9.435 -0.389 -0.844 1.00 97.69 93 PRO A O 1
ATOM 794 N N . MET A 1 94 ? -8.645 -2.350 -1.600 1.00 97.81 94 MET A N 1
ATOM 795 C CA . MET A 1 94 ? -7.290 -1.869 -1.865 1.00 97.81 94 MET A CA 1
ATOM 796 C C . MET A 1 94 ? -6.879 -2.156 -3.306 1.00 97.81 94 MET A C 1
ATOM 798 O O . MET A 1 94 ? -7.241 -3.190 -3.872 1.00 97.81 94 MET A O 1
ATOM 802 N N . LYS A 1 95 ? -6.099 -1.250 -3.895 1.00 97.62 95 LYS A N 1
ATOM 803 C CA . LYS A 1 95 ? -5.504 -1.406 -5.229 1.00 97.62 95 LYS A CA 1
ATOM 804 C C . LYS A 1 95 ? -4.030 -1.054 -5.175 1.00 97.62 95 LYS A C 1
ATOM 806 O O . LYS A 1 95 ? -3.635 -0.175 -4.413 1.00 97.62 95 LYS A O 1
ATOM 811 N N . LEU A 1 96 ? -3.241 -1.708 -6.018 1.00 97.44 96 LEU A N 1
ATOM 812 C CA . LEU A 1 96 ? -1.806 -1.493 -6.098 1.00 97.44 96 LEU A CA 1
ATOM 813 C C . LEU A 1 96 ? -1.299 -1.758 -7.510 1.00 97.44 96 LEU A C 1
ATOM 815 O O . LEU A 1 96 ? -1.625 -2.766 -8.127 1.00 97.44 96 LEU A O 1
ATOM 819 N N . SER A 1 97 ? -0.464 -0.866 -8.009 1.00 97.12 97 SER A N 1
ATOM 820 C CA . SER A 1 97 ? 0.243 -1.003 -9.273 1.00 97.12 97 SER A CA 1
ATOM 821 C C . SER A 1 97 ? 1.691 -0.593 -9.074 1.00 97.12 97 SER A C 1
ATOM 823 O O . SER A 1 97 ? 1.978 0.329 -8.312 1.00 97.12 97 SER A O 1
ATOM 825 N N . LEU A 1 98 ? 2.593 -1.256 -9.786 1.00 96.50 98 LEU A N 1
ATOM 826 C CA . LEU A 1 98 ? 4.016 -0.957 -9.734 1.00 96.50 98 LEU A CA 1
ATOM 827 C C . LEU A 1 98 ? 4.548 -0.712 -11.138 1.00 96.50 98 LEU A C 1
ATOM 829 O O . LEU A 1 98 ? 4.244 -1.451 -12.080 1.00 96.50 98 LEU A O 1
ATOM 833 N N . TYR A 1 99 ? 5.375 0.317 -11.253 1.00 96.75 99 TYR A N 1
ATOM 834 C CA . TYR A 1 99 ? 6.014 0.723 -12.492 1.00 96.75 99 TYR A CA 1
ATOM 835 C C . TYR A 1 99 ? 7.505 0.952 -12.270 1.00 96.75 99 TYR A C 1
ATOM 837 O O . TYR A 1 99 ? 7.896 1.412 -11.203 1.00 96.75 99 TYR A O 1
ATOM 845 N N . ASN A 1 100 ? 8.320 0.731 -13.299 1.00 95.88 100 ASN A N 1
ATOM 846 C CA . ASN A 1 100 ? 9.623 1.382 -13.408 1.00 95.88 100 ASN A CA 1
ATOM 847 C C . ASN A 1 100 ? 9.460 2.648 -14.254 1.00 95.88 100 ASN A C 1
ATOM 849 O O . ASN A 1 100 ? 9.048 2.581 -15.414 1.00 95.88 100 ASN A O 1
ATOM 853 N N . TYR A 1 101 ? 9.789 3.797 -13.680 1.00 95.50 101 TYR A N 1
ATOM 854 C CA . TYR A 1 101 ? 9.758 5.105 -14.315 1.00 95.50 101 TYR A CA 1
ATOM 855 C C . TYR A 1 101 ? 11.186 5.578 -14.604 1.00 95.50 101 TYR A C 1
ATOM 857 O O . TYR A 1 101 ? 11.872 6.113 -13.734 1.00 95.50 101 TYR A O 1
ATOM 865 N N . TYR A 1 102 ? 11.634 5.412 -15.849 1.00 94.88 102 TYR A N 1
ATOM 866 C CA . TYR A 1 102 ? 12.950 5.892 -16.284 1.00 94.88 102 TYR A CA 1
ATOM 867 C C . TYR A 1 102 ? 12.869 7.309 -16.859 1.00 94.88 102 TYR A C 1
ATOM 869 O O . TYR A 1 102 ? 13.758 8.130 -16.644 1.00 94.88 102 TYR A O 1
ATOM 877 N N . SER A 1 103 ? 11.805 7.609 -17.611 1.00 95.25 103 SER A N 1
ATOM 878 C CA . SER A 1 103 ? 11.500 8.950 -18.122 1.00 95.25 103 SER A CA 1
ATOM 879 C C . SER A 1 103 ? 10.039 9.047 -18.572 1.00 95.25 103 SER A C 1
ATOM 881 O O . SER A 1 103 ? 9.344 8.037 -18.664 1.00 95.25 103 SER A O 1
ATOM 883 N N . LYS A 1 104 ? 9.582 10.251 -18.947 1.00 92.31 104 LYS A N 1
ATOM 884 C CA . LYS A 1 104 ? 8.219 10.496 -19.462 1.00 92.31 104 LYS A CA 1
ATOM 885 C C . LYS A 1 104 ? 7.821 9.575 -20.629 1.00 92.31 104 LYS A C 1
ATOM 887 O O . LYS A 1 104 ? 6.649 9.251 -20.768 1.00 92.31 104 LYS A O 1
ATOM 892 N N . ASN A 1 105 ? 8.788 9.158 -21.450 1.00 95.38 105 ASN A N 1
ATOM 893 C CA . ASN A 1 105 ? 8.560 8.302 -22.620 1.00 95.38 105 ASN A CA 1
ATOM 894 C C . ASN A 1 105 ? 9.017 6.848 -22.395 1.00 95.38 105 ASN A C 1
ATOM 896 O O . ASN A 1 105 ? 8.967 6.046 -23.322 1.00 95.38 105 ASN A O 1
ATOM 900 N N . ASN A 1 106 ? 9.502 6.511 -21.196 1.00 95.94 106 ASN A N 1
ATOM 901 C CA . ASN A 1 106 ? 9.979 5.176 -20.851 1.00 95.94 106 ASN A CA 1
ATOM 902 C C . ASN A 1 106 ? 9.467 4.794 -19.460 1.00 95.94 106 ASN A C 1
ATOM 904 O O . ASN A 1 106 ? 10.111 5.055 -18.439 1.00 95.94 106 ASN A O 1
ATOM 908 N N . ILE A 1 107 ? 8.281 4.193 -19.464 1.00 96.25 107 ILE A N 1
ATOM 909 C CA . ILE A 1 107 ? 7.601 3.677 -18.284 1.00 96.25 107 ILE A CA 1
ATOM 910 C C . ILE A 1 107 ? 7.303 2.207 -18.548 1.00 96.25 107 ILE A C 1
ATOM 912 O O . ILE A 1 107 ? 6.689 1.869 -19.560 1.00 96.25 107 ILE A O 1
ATOM 916 N N . GLN A 1 108 ? 7.727 1.334 -17.643 1.00 95.50 108 GLN A N 1
ATOM 917 C CA . GLN A 1 108 ? 7.415 -0.088 -17.705 1.00 95.50 108 GLN A CA 1
ATOM 918 C C . GLN A 1 108 ? 6.409 -0.429 -16.619 1.00 95.50 108 GLN A C 1
ATOM 920 O O . GLN A 1 108 ? 6.662 -0.181 -15.443 1.00 95.50 108 GLN A O 1
ATOM 925 N N . ASN A 1 109 ? 5.279 -1.014 -17.003 1.00 95.25 109 ASN A N 1
ATOM 926 C CA . ASN A 1 109 ? 4.342 -1.577 -16.043 1.00 95.25 109 ASN A CA 1
ATOM 927 C C . ASN A 1 109 ? 4.841 -2.949 -15.577 1.00 95.25 109 ASN A C 1
ATOM 929 O O . ASN A 1 109 ? 5.038 -3.842 -16.399 1.00 95.25 109 ASN A O 1
ATOM 933 N N . ILE A 1 110 ? 5.037 -3.097 -14.267 1.00 94.75 110 ILE A N 1
ATOM 934 C CA . ILE A 1 110 ? 5.440 -4.363 -13.649 1.00 94.75 110 ILE A CA 1
ATOM 935 C C . ILE A 1 110 ? 4.197 -5.201 -13.358 1.00 94.75 110 ILE A C 1
ATOM 937 O O . ILE A 1 110 ? 4.145 -6.375 -13.717 1.00 94.75 110 ILE A O 1
ATOM 941 N N . PHE A 1 111 ? 3.182 -4.601 -12.735 1.00 94.94 111 PHE A N 1
ATOM 942 C CA . PHE A 1 111 ? 1.863 -5.208 -12.567 1.00 94.94 111 PHE A CA 1
ATOM 943 C C . PHE A 1 111 ? 0.798 -4.146 -12.275 1.00 94.94 111 PHE A C 1
ATOM 945 O O . PHE A 1 111 ? 1.109 -3.025 -11.864 1.00 94.94 111 PHE A O 1
ATOM 952 N N . ASN A 1 112 ? -0.467 -4.535 -12.438 1.00 95.19 112 ASN A N 1
ATOM 953 C CA . ASN A 1 112 ? -1.626 -3.806 -11.930 1.00 95.19 112 ASN A CA 1
ATOM 954 C C . ASN A 1 112 ? -2.522 -4.780 -11.173 1.00 95.19 112 ASN A C 1
ATOM 956 O O . ASN A 1 112 ? -2.938 -5.798 -11.725 1.00 95.19 112 ASN A O 1
ATOM 960 N N . TRP A 1 113 ? -2.847 -4.450 -9.930 1.00 95.12 113 TRP A N 1
ATOM 961 C CA . TRP A 1 113 ? -3.676 -5.272 -9.068 1.00 95.12 113 TRP A CA 1
ATOM 962 C C . TRP A 1 113 ? -4.848 -4.470 -8.512 1.00 95.12 113 TRP A C 1
ATOM 964 O O . TRP A 1 113 ? -4.686 -3.498 -7.776 1.00 95.12 113 TRP A O 1
ATOM 974 N N . SER A 1 114 ? -6.055 -4.883 -8.893 1.00 94.88 114 SER A N 1
ATOM 975 C CA . SER A 1 114 ? -7.315 -4.285 -8.448 1.00 94.88 114 SER A CA 1
ATOM 976 C C . SER A 1 114 ? -8.290 -5.401 -8.064 1.00 94.88 114 SER A C 1
ATOM 978 O O . SER A 1 114 ? -9.235 -5.677 -8.814 1.00 94.88 114 SER A O 1
ATOM 980 N N . PRO A 1 115 ? -8.047 -6.094 -6.938 1.00 92.56 115 PRO A N 1
ATOM 981 C CA . PRO A 1 115 ? -8.900 -7.184 -6.494 1.00 92.56 115 PRO A CA 1
ATOM 982 C C . PRO A 1 115 ? -10.331 -6.704 -6.241 1.00 92.56 115 PRO A C 1
ATOM 984 O O . PRO A 1 115 ? -10.563 -5.610 -5.735 1.00 92.56 115 PRO A O 1
ATOM 987 N N . LYS A 1 116 ? -11.309 -7.563 -6.552 1.00 91.31 116 LYS A N 1
ATOM 988 C CA . LYS A 1 116 ? -12.706 -7.355 -6.126 1.00 91.31 116 LYS A CA 1
ATOM 989 C C . LYS A 1 116 ? -12.916 -7.689 -4.649 1.00 91.31 116 LYS A C 1
ATOM 991 O O . LYS A 1 116 ? -13.866 -7.213 -4.041 1.00 91.31 116 LYS A O 1
ATOM 996 N N . VAL A 1 117 ? -12.056 -8.543 -4.100 1.00 91.62 117 VAL A N 1
ATOM 997 C CA . VAL A 1 117 ? -12.090 -8.939 -2.693 1.00 91.62 117 VAL A CA 1
ATOM 998 C C . VAL A 1 117 ? -11.316 -7.906 -1.882 1.00 91.62 117 VAL A C 1
ATOM 1000 O O . VAL A 1 117 ? -10.213 -7.520 -2.273 1.00 91.62 117 VAL A O 1
ATOM 1003 N N . LYS A 1 118 ? -11.892 -7.465 -0.763 1.00 94.19 118 LYS A N 1
ATOM 1004 C CA . LYS A 1 118 ? -11.249 -6.531 0.165 1.00 94.19 118 LYS A CA 1
ATOM 1005 C C . LYS A 1 118 ? -9.979 -7.149 0.759 1.00 94.19 118 LYS A C 1
ATOM 1007 O O . LYS A 1 118 ? -9.918 -8.357 0.950 1.00 94.19 118 LYS A O 1
ATOM 1012 N N . GLN A 1 119 ? -8.977 -6.322 1.026 1.00 91.19 119 GLN A N 1
ATOM 1013 C CA . GLN A 1 119 ? -7.668 -6.704 1.543 1.00 91.19 119 GLN A CA 1
ATOM 1014 C C . GLN A 1 119 ? -7.378 -5.930 2.833 1.00 91.19 119 GLN A C 1
ATOM 1016 O O . GLN A 1 119 ? -7.803 -4.792 2.994 1.00 91.19 119 GLN A O 1
ATOM 1021 N N . TRP A 1 120 ? -6.618 -6.526 3.738 1.00 87.94 120 TRP A N 1
ATOM 1022 C CA . TRP A 1 120 ? -5.906 -5.794 4.794 1.00 87.94 120 TRP A CA 1
ATOM 1023 C C . TRP A 1 120 ? -4.441 -5.524 4.391 1.00 87.94 120 TRP A C 1
ATOM 1025 O O . TRP A 1 120 ? -3.790 -4.618 4.906 1.00 87.94 120 TRP A O 1
ATOM 1035 N N . TRP A 1 121 ? -3.962 -6.299 3.412 1.00 90.50 121 TRP A N 1
ATOM 1036 C CA . TRP A 1 121 ? -2.621 -6.289 2.848 1.00 90.50 121 TRP A CA 1
ATOM 1037 C C . TRP A 1 121 ? -2.697 -6.574 1.344 1.00 90.50 121 TRP A C 1
ATOM 1039 O O . TRP A 1 121 ? -3.091 -7.668 0.925 1.00 90.50 121 TRP A O 1
ATOM 1049 N N . VAL A 1 122 ? -2.352 -5.589 0.513 1.00 92.75 122 VAL A N 1
ATOM 1050 C CA . VAL A 1 122 ? -2.337 -5.706 -0.950 1.00 92.75 122 VAL A CA 1
ATOM 1051 C C . VAL A 1 122 ? -0.899 -5.717 -1.459 1.00 92.75 122 VAL A C 1
ATOM 1053 O O . VAL A 1 122 ? -0.106 -4.831 -1.158 1.00 92.75 122 VAL A O 1
ATOM 1056 N N . THR A 1 123 ? -0.551 -6.724 -2.255 1.00 91.94 123 THR A N 1
ATOM 1057 C CA . THR A 1 123 ? 0.807 -6.885 -2.795 1.00 91.94 123 THR A CA 1
ATOM 1058 C C . THR A 1 123 ? 0.789 -7.411 -4.229 1.00 91.94 123 THR A C 1
ATOM 1060 O O . THR A 1 123 ? -0.177 -8.045 -4.675 1.00 91.94 123 THR A O 1
ATOM 1063 N N . GLY A 1 124 ? 1.865 -7.120 -4.961 1.00 91.00 124 GLY A N 1
ATOM 1064 C CA . GLY A 1 124 ? 2.211 -7.791 -6.204 1.00 91.00 124 GLY A CA 1
ATOM 1065 C C . GLY A 1 124 ? 3.717 -8.031 -6.320 1.00 91.00 124 GLY A C 1
ATOM 1066 O O . GLY A 1 124 ? 4.506 -7.143 -5.999 1.00 91.00 124 GLY A O 1
ATOM 1067 N N . PHE A 1 125 ? 4.108 -9.200 -6.833 1.00 90.25 125 PHE A N 1
ATOM 1068 C CA . PHE A 1 125 ? 5.493 -9.521 -7.206 1.00 90.25 125 PHE A CA 1
ATOM 1069 C C . PHE A 1 125 ? 5.539 -10.102 -8.615 1.00 90.25 125 PHE A C 1
ATOM 1071 O O . PHE A 1 125 ? 4.775 -11.017 -8.923 1.00 90.25 125 PHE A O 1
ATOM 1078 N N . ASN A 1 126 ? 6.438 -9.611 -9.467 1.00 90.19 126 ASN A N 1
ATOM 1079 C CA . ASN A 1 126 ? 6.574 -10.095 -10.838 1.00 90.19 126 ASN A CA 1
ATOM 1080 C C . ASN A 1 126 ? 7.982 -10.633 -11.114 1.00 90.19 126 ASN A C 1
ATOM 108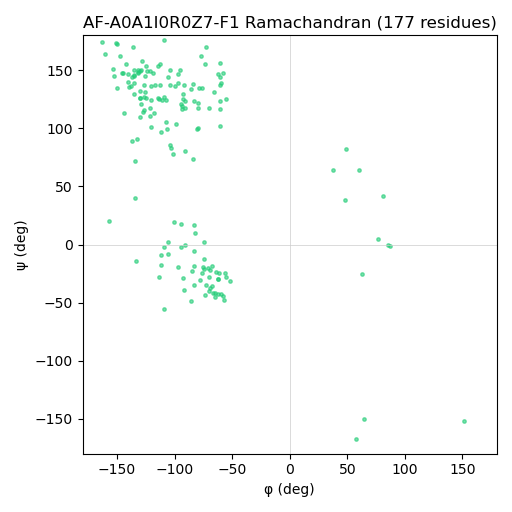2 O O . ASN A 1 126 ? 8.947 -9.881 -11.270 1.00 90.19 126 ASN A O 1
ATOM 1086 N N . ALA A 1 127 ? 8.058 -11.954 -11.289 1.00 87.69 127 ALA A N 1
ATOM 1087 C CA . ALA A 1 127 ? 9.316 -12.660 -11.476 1.00 87.69 127 ALA A CA 1
ATOM 1088 C C . ALA A 1 127 ? 10.037 -12.344 -12.805 1.00 87.69 127 ALA A C 1
ATOM 1090 O O . ALA A 1 127 ? 11.239 -12.585 -12.939 1.00 87.69 127 ALA A O 1
ATOM 1091 N N . ASN A 1 128 ? 9.335 -11.788 -13.797 1.00 88.56 128 ASN A N 1
ATOM 1092 C CA . ASN A 1 128 ? 9.950 -11.405 -15.068 1.00 88.56 128 ASN A CA 1
ATOM 1093 C C . ASN A 1 128 ? 10.791 -10.125 -14.958 1.00 88.56 128 ASN A C 1
ATOM 1095 O O . ASN A 1 128 ? 11.656 -9.891 -15.802 1.00 88.56 128 ASN A O 1
ATOM 1099 N N . PHE A 1 129 ? 10.571 -9.315 -13.920 1.00 89.38 129 PHE A N 1
ATOM 1100 C CA . PHE A 1 129 ? 11.279 -8.056 -13.694 1.00 89.38 129 PHE A CA 1
ATOM 1101 C C . PHE A 1 129 ? 12.369 -8.242 -12.641 1.00 89.38 129 PHE A C 1
ATOM 1103 O O . PHE A 1 129 ? 12.210 -7.889 -11.472 1.00 89.38 129 PHE A O 1
ATOM 1110 N N . LYS A 1 130 ? 13.484 -8.828 -13.075 1.00 87.44 130 LYS A N 1
ATOM 1111 C CA . LYS A 1 130 ? 14.662 -9.096 -12.240 1.00 87.44 130 LYS A CA 1
ATOM 1112 C C . LYS A 1 130 ? 15.441 -7.813 -11.944 1.00 87.44 130 LYS A C 1
ATOM 1114 O O . LYS A 1 130 ? 15.426 -6.892 -12.755 1.00 87.44 130 LYS A O 1
ATOM 1119 N N . ASN A 1 131 ? 16.190 -7.810 -10.842 1.00 85.88 131 ASN A N 1
ATOM 1120 C CA . ASN A 1 131 ? 17.039 -6.694 -10.400 1.00 85.88 131 ASN A CA 1
ATOM 1121 C C . 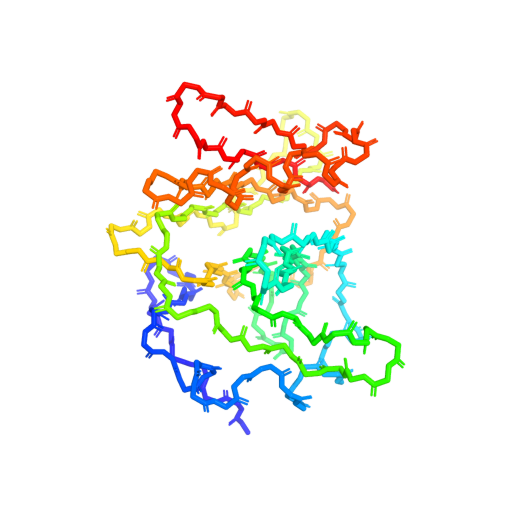ASN A 1 131 ? 16.236 -5.403 -10.147 1.00 85.88 131 ASN A C 1
ATOM 1123 O O . ASN A 1 131 ? 16.403 -4.418 -10.872 1.00 85.88 131 ASN A O 1
ATOM 1127 N N . PRO A 1 132 ? 15.330 -5.408 -9.158 1.00 86.62 132 PRO A N 1
ATOM 1128 C CA . PRO A 1 132 ? 14.554 -4.224 -8.829 1.00 86.62 132 PRO A CA 1
ATOM 1129 C C . PRO A 1 132 ? 15.464 -3.065 -8.424 1.00 86.62 132 PRO A C 1
ATOM 1131 O O . PRO A 1 132 ? 16.434 -3.243 -7.689 1.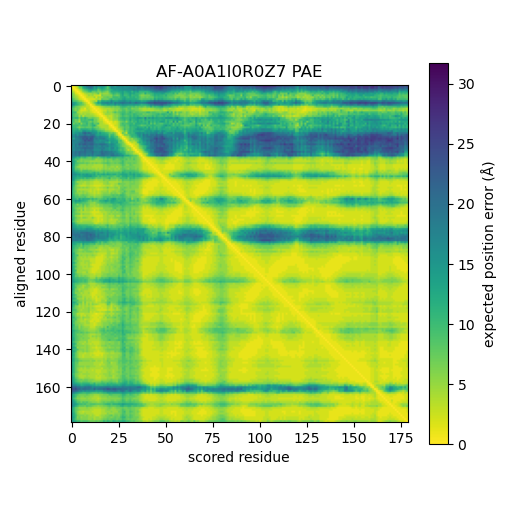00 86.62 132 PRO A O 1
ATOM 1134 N N . ASN A 1 133 ? 15.127 -1.868 -8.897 1.00 90.12 133 ASN A N 1
ATOM 1135 C CA . ASN A 1 133 ? 15.787 -0.633 -8.504 1.00 90.12 133 ASN A CA 1
ATOM 1136 C C . ASN A 1 133 ? 14.739 0.310 -7.890 1.00 90.12 133 ASN A C 1
ATOM 1138 O O . ASN A 1 133 ? 13.990 0.944 -8.639 1.00 90.12 133 ASN A O 1
ATOM 1142 N N . PRO A 1 134 ? 14.672 0.409 -6.551 1.00 88.75 134 PRO A N 1
ATOM 1143 C CA . PRO A 1 134 ? 13.693 1.249 -5.873 1.00 88.75 134 PRO A CA 1
ATOM 1144 C C . PRO A 1 134 ? 13.697 2.725 -6.292 1.00 88.75 134 PRO A C 1
ATOM 1146 O O . PRO A 1 134 ? 12.631 3.333 -6.271 1.00 88.75 134 PRO A O 1
ATOM 1149 N N . ASP A 1 135 ? 14.836 3.273 -6.736 1.00 89.88 135 ASP A N 1
ATOM 1150 C CA . ASP A 1 135 ? 14.983 4.691 -7.118 1.00 89.88 135 ASP A CA 1
ATOM 1151 C C . ASP A 1 135 ? 14.218 5.055 -8.402 1.00 89.88 135 ASP A C 1
ATOM 1153 O O . ASP A 1 135 ? 13.913 6.223 -8.664 1.00 89.88 135 ASP A O 1
ATOM 1157 N N . VAL A 1 136 ? 13.927 4.054 -9.239 1.00 93.38 136 VAL A N 1
ATOM 1158 C CA . VAL A 1 136 ? 13.106 4.219 -10.450 1.00 93.38 136 VAL A CA 1
ATOM 1159 C C . VAL A 1 136 ? 11.713 3.630 -10.280 1.00 93.38 136 VAL A C 1
ATOM 1161 O O . VAL A 1 136 ? 10.868 3.816 -11.152 1.00 93.38 136 VAL A O 1
ATOM 1164 N N . MET A 1 137 ? 11.448 2.913 -9.191 1.00 95.25 137 MET A N 1
ATOM 1165 C CA . MET A 1 137 ? 10.156 2.281 -8.973 1.00 95.25 137 MET A CA 1
ATOM 1166 C C . MET A 1 137 ? 9.122 3.288 -8.493 1.00 95.25 137 MET A C 1
ATOM 1168 O O . MET A 1 137 ? 9.359 4.036 -7.554 1.00 95.25 137 MET A O 1
ATOM 1172 N N . VAL A 1 138 ? 7.929 3.246 -9.076 1.00 95.62 138 VAL A N 1
ATOM 1173 C CA . VAL A 1 138 ? 6.784 4.047 -8.642 1.00 95.62 138 VAL A CA 1
ATOM 1174 C C . VAL A 1 138 ? 5.643 3.113 -8.275 1.00 95.62 138 VAL A C 1
ATOM 1176 O O . VAL A 1 138 ? 5.136 2.375 -9.124 1.00 95.62 138 VAL A O 1
ATOM 1179 N N . SER A 1 139 ? 5.250 3.154 -7.004 1.00 95.62 139 SER A N 1
ATOM 1180 C CA . SER A 1 139 ? 4.073 2.464 -6.482 1.00 95.62 139 SER A CA 1
ATOM 1181 C C . SER A 1 139 ? 2.878 3.409 -6.527 1.00 95.62 139 SER A C 1
ATOM 1183 O O . SER A 1 139 ? 2.941 4.517 -5.993 1.00 95.62 139 SER A O 1
ATOM 1185 N N . ILE A 1 140 ? 1.795 2.985 -7.175 1.00 97.50 140 ILE A N 1
ATOM 1186 C CA . ILE A 1 140 ? 0.530 3.721 -7.210 1.00 97.50 140 ILE A CA 1
ATOM 1187 C C . ILE A 1 140 ? -0.547 2.828 -6.615 1.00 97.50 140 ILE A C 1
ATOM 1189 O O . ILE A 1 140 ? -0.769 1.718 -7.099 1.00 97.50 140 ILE A O 1
ATOM 1193 N N . GLY A 1 141 ? -1.242 3.308 -5.593 1.00 97.56 141 GLY A N 1
ATOM 1194 C CA . GLY A 1 141 ? -2.265 2.523 -4.922 1.00 97.56 141 GLY A CA 1
ATOM 1195 C C . GLY A 1 141 ? -3.381 3.355 -4.325 1.00 97.56 141 GLY A C 1
ATOM 1196 O O . GLY A 1 141 ? -3.342 4.585 -4.321 1.00 97.56 141 GLY A O 1
ATOM 1197 N N . SER A 1 142 ? -4.396 2.653 -3.840 1.00 97.94 142 SER A N 1
ATOM 1198 C CA . SER A 1 142 ? -5.527 3.266 -3.157 1.00 97.94 142 SER A CA 1
ATOM 1199 C C . SER A 1 142 ? -6.048 2.376 -2.043 1.00 97.94 142 SER A C 1
ATOM 1201 O O . SER A 1 142 ? -6.064 1.153 -2.205 1.00 97.94 142 SER A O 1
ATOM 1203 N N . ILE A 1 143 ? -6.553 2.990 -0.978 1.00 98.19 143 ILE A N 1
ATOM 1204 C CA . ILE A 1 143 ? -7.279 2.326 0.105 1.00 98.19 143 ILE A CA 1
ATOM 1205 C C . ILE A 1 143 ? -8.591 3.075 0.321 1.00 98.19 143 ILE A C 1
ATOM 1207 O O . ILE A 1 143 ? -8.576 4.268 0.613 1.00 98.19 143 ILE A O 1
ATOM 1211 N N . ASP A 1 144 ? -9.710 2.377 0.172 1.00 98.00 144 ASP A N 1
ATOM 1212 C CA . ASP A 1 144 ? -11.047 2.900 0.457 1.00 98.00 144 ASP A CA 1
ATOM 1213 C C . ASP A 1 144 ? -11.414 2.594 1.914 1.00 98.00 144 ASP A C 1
ATOM 1215 O O . ASP A 1 144 ? -11.498 1.430 2.306 1.00 98.00 144 ASP A O 1
ATOM 1219 N N . PHE A 1 145 ? -11.612 3.640 2.713 1.00 97.69 145 PHE A N 1
ATOM 1220 C CA . PHE A 1 145 ? -11.969 3.565 4.129 1.00 97.69 145 PHE A CA 1
ATOM 1221 C C . PHE A 1 145 ? -13.467 3.788 4.377 1.00 97.69 145 PHE A C 1
ATOM 1223 O O . PHE A 1 145 ? -13.853 4.101 5.502 1.00 97.69 145 PHE A O 1
ATOM 1230 N N . SER A 1 146 ? -14.330 3.638 3.371 1.00 96.50 146 SER A N 1
ATOM 1231 C CA . SER A 1 146 ? -15.784 3.713 3.559 1.00 96.50 146 SER A CA 1
ATOM 1232 C C . SER A 1 146 ? -16.248 2.713 4.630 1.00 96.50 146 SER A C 1
ATOM 1234 O O . SER A 1 146 ? -15.975 1.512 4.534 1.00 96.50 146 SER A O 1
ATOM 1236 N N . GLY A 1 147 ? -16.953 3.201 5.654 1.00 95.62 147 GLY A N 1
ATOM 1237 C CA . GLY A 1 147 ? -17.331 2.452 6.860 1.00 95.62 147 GLY A CA 1
ATOM 1238 C C . GLY A 1 147 ? -16.272 2.430 7.974 1.00 95.62 147 GLY A C 1
ATOM 1239 O O . GLY A 1 147 ? -16.499 1.816 9.016 1.00 95.62 147 GLY A O 1
ATOM 1240 N N . HIS A 1 148 ? -15.124 3.077 7.759 1.00 95.62 148 HIS A N 1
ATOM 1241 C CA . HIS A 1 148 ? -13.998 3.217 8.688 1.00 95.62 148 HIS A CA 1
ATOM 1242 C C . HIS A 1 148 ? -13.484 4.671 8.715 1.00 95.62 148 HIS A C 1
ATOM 1244 O O . HIS A 1 148 ? -12.281 4.938 8.764 1.00 95.62 148 HIS A O 1
ATOM 1250 N N . GLU A 1 149 ? -14.401 5.636 8.688 1.00 95.38 149 GLU A N 1
ATOM 1251 C CA . GLU A 1 149 ? -14.110 7.060 8.504 1.00 95.38 149 GLU A CA 1
ATOM 1252 C C . GLU A 1 149 ? -13.248 7.642 9.633 1.00 95.38 149 GLU A C 1
ATOM 1254 O O . GLU A 1 149 ? -12.459 8.558 9.408 1.00 95.38 149 GLU A O 1
ATOM 1259 N N . SER A 1 150 ? -13.348 7.108 10.855 1.00 94.88 150 SER A N 1
ATOM 1260 C CA . SER A 1 150 ? -12.476 7.511 11.967 1.00 94.88 150 SER A CA 1
ATOM 1261 C C . SER A 1 150 ? -11.005 7.208 11.673 1.00 94.88 150 SER A C 1
ATOM 1263 O O . SER A 1 150 ? -10.153 8.063 11.894 1.00 94.88 150 SER A O 1
ATOM 1265 N N . ILE A 1 151 ? -10.711 6.037 11.103 1.00 95.69 151 ILE A N 1
ATOM 1266 C CA . ILE A 1 151 ? -9.357 5.608 10.727 1.00 95.69 151 ILE A CA 1
ATOM 1267 C C . ILE A 1 151 ? -8.815 6.514 9.619 1.00 95.69 151 ILE A C 1
ATOM 1269 O O . ILE A 1 151 ? -7.694 7.006 9.727 1.00 95.69 151 ILE A O 1
ATOM 1273 N N . PHE A 1 152 ? -9.630 6.802 8.598 1.00 96.81 152 PHE A N 1
ATOM 1274 C CA . PHE A 1 152 ? -9.279 7.740 7.526 1.00 96.81 152 PHE A CA 1
ATOM 1275 C C . PHE A 1 152 ? -8.921 9.130 8.065 1.00 96.81 152 PHE A C 1
ATOM 1277 O O . PHE A 1 152 ? -7.898 9.707 7.694 1.00 96.81 152 PHE A O 1
ATOM 1284 N N . ASN A 1 153 ? -9.755 9.659 8.962 1.00 95.69 153 ASN A N 1
ATOM 1285 C CA . ASN A 1 153 ? -9.578 10.994 9.520 1.00 95.69 153 ASN A CA 1
ATOM 1286 C C . ASN A 1 153 ? -8.326 11.103 10.395 1.00 95.69 153 ASN A C 1
ATOM 1288 O O . ASN A 1 153 ? -7.609 12.099 10.290 1.00 95.69 153 ASN A O 1
ATOM 1292 N N . GLU A 1 154 ? -8.039 10.104 11.231 1.00 95.62 154 GLU A N 1
ATOM 1293 C CA . GLU A 1 154 ? -6.823 10.128 12.050 1.00 95.62 154 GLU A CA 1
ATOM 1294 C C . GLU A 1 154 ? -5.563 9.931 11.204 1.00 95.62 154 GLU A C 1
ATOM 1296 O O . GLU A 1 154 ? -4.601 10.673 11.378 1.00 95.62 154 GLU A O 1
ATOM 1301 N N . LEU A 1 155 ? -5.588 9.038 10.208 1.00 95.25 155 LEU A N 1
ATOM 1302 C CA . LEU A 1 155 ? -4.478 8.890 9.263 1.00 95.25 155 LEU A CA 1
ATOM 1303 C C . LEU A 1 155 ? -4.176 10.209 8.535 1.00 95.25 155 LEU A C 1
ATOM 1305 O O . LEU A 1 155 ? -3.017 10.610 8.436 1.00 95.25 155 LEU A O 1
ATOM 1309 N N . LYS A 1 156 ? -5.215 10.920 8.079 1.00 94.56 156 LYS A N 1
ATOM 1310 C CA . LYS A 1 156 ? -5.080 12.245 7.456 1.00 94.56 156 LYS A CA 1
ATOM 1311 C C . LYS A 1 156 ? -4.443 13.263 8.400 1.00 94.56 156 LYS A C 1
ATOM 1313 O O . LYS A 1 156 ? -3.598 14.039 7.969 1.00 94.56 156 LYS A O 1
ATOM 1318 N N . ARG A 1 157 ? -4.843 13.284 9.675 1.00 93.38 157 ARG A N 1
ATOM 1319 C CA . ARG A 1 157 ? -4.295 14.217 10.677 1.00 93.38 157 ARG A CA 1
ATOM 1320 C C . ARG A 1 157 ? -2.846 13.912 11.036 1.00 93.38 157 ARG A C 1
ATOM 1322 O O . ARG A 1 157 ? -2.080 14.843 11.252 1.00 93.38 157 ARG A O 1
ATOM 1329 N N . SER A 1 158 ? -2.482 12.635 11.107 1.00 90.62 158 SER A N 1
ATOM 1330 C CA . SER A 1 158 ? -1.112 12.193 11.389 1.00 90.62 158 SER A CA 1
ATOM 1331 C C . SER A 1 158 ? -0.170 12.367 10.196 1.00 90.62 158 SER A C 1
ATOM 1333 O O . SER A 1 158 ? 1.047 12.264 10.344 1.00 90.62 158 SER A O 1
ATOM 1335 N N . TYR A 1 159 ? -0.709 12.633 9.007 1.00 88.94 159 TYR A N 1
ATOM 1336 C CA . TYR A 1 159 ? 0.079 12.827 7.807 1.00 88.94 159 TYR A CA 1
ATOM 1337 C C . TYR A 1 159 ? 0.693 14.231 7.727 1.00 88.94 159 TYR A C 1
ATOM 1339 O O . TYR A 1 159 ? -0.003 15.231 7.577 1.00 88.94 159 TYR A O 1
ATOM 1347 N N . ASN A 1 160 ? 2.026 14.300 7.721 1.00 80.38 160 ASN A N 1
ATOM 1348 C CA . ASN A 1 160 ? 2.781 15.560 7.711 1.00 80.38 160 ASN A CA 1
ATOM 1349 C C . ASN A 1 160 ? 2.968 16.193 6.311 1.00 80.38 160 ASN A C 1
ATOM 1351 O O . ASN A 1 160 ? 3.816 17.067 6.147 1.00 80.38 160 ASN A O 1
ATOM 1355 N N . GLY A 1 161 ? 2.190 15.778 5.303 1.00 68.12 161 GLY A N 1
ATOM 1356 C CA . GLY A 1 161 ? 2.043 16.537 4.054 1.00 68.12 161 GLY A CA 1
ATOM 1357 C C . GLY A 1 161 ? 3.144 16.375 3.000 1.00 68.12 161 GLY A C 1
ATOM 1358 O O . GLY A 1 161 ? 3.524 17.368 2.389 1.00 68.12 161 GLY A O 1
ATOM 1359 N N . ASN A 1 162 ? 3.656 15.163 2.743 1.00 68.44 162 ASN A N 1
ATOM 1360 C CA . ASN A 1 162 ? 4.491 14.950 1.548 1.00 68.44 162 ASN A CA 1
ATOM 1361 C C . ASN A 1 162 ? 3.633 14.852 0.258 1.00 68.44 162 ASN A C 1
ATOM 1363 O O . ASN A 1 162 ? 2.422 14.629 0.317 1.00 68.44 162 ASN A O 1
ATOM 1367 N N . ASP A 1 163 ? 4.232 15.022 -0.920 1.00 71.19 163 ASP A N 1
ATOM 1368 C CA . ASP A 1 163 ? 3.490 15.056 -2.197 1.00 71.19 163 ASP A CA 1
ATOM 1369 C C . ASP A 1 163 ? 2.994 13.671 -2.675 1.00 71.19 163 ASP A C 1
ATOM 1371 O O . ASP A 1 163 ? 2.394 13.555 -3.744 1.00 71.19 163 ASP A O 1
ATOM 1375 N N . ASN A 1 164 ? 3.225 12.598 -1.906 1.00 87.62 164 ASN A N 1
ATOM 1376 C CA . ASN A 1 164 ? 2.967 11.224 -2.350 1.00 87.62 164 ASN A CA 1
ATOM 1377 C C . ASN A 1 164 ? 1.589 10.683 -1.945 1.00 87.62 164 ASN A C 1
ATOM 1379 O O . ASN A 1 164 ? 1.277 9.541 -2.286 1.00 87.62 164 ASN A O 1
ATOM 1383 N N . MET A 1 165 ? 0.771 11.441 -1.208 1.00 93.62 165 MET A N 1
ATOM 1384 C CA . MET A 1 165 ? -0.549 10.989 -0.755 1.00 93.62 165 MET A CA 1
ATOM 1385 C C . MET A 1 165 ? -1.625 12.052 -0.938 1.00 93.62 165 MET A C 1
ATOM 1387 O O . MET A 1 165 ? -1.419 13.227 -0.643 1.00 93.62 165 MET A O 1
ATOM 1391 N N . ILE A 1 166 ? -2.799 11.613 -1.387 1.00 94.69 166 ILE A N 1
ATOM 1392 C CA . ILE A 1 166 ? -3.983 12.446 -1.589 1.00 94.69 166 ILE A CA 1
ATOM 1393 C C . ILE A 1 166 ? -5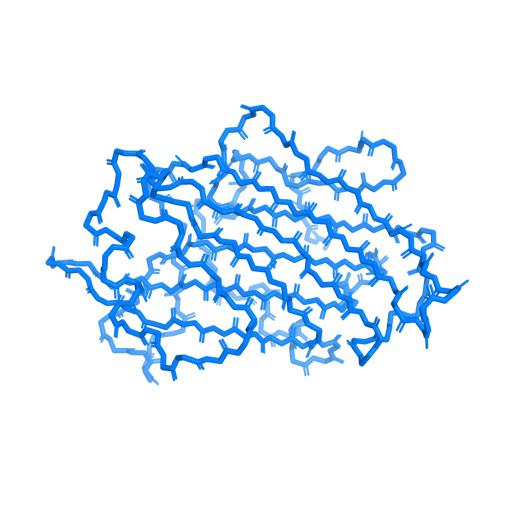.149 11.805 -0.838 1.00 94.69 166 ILE A C 1
ATOM 1395 O O . ILE A 1 166 ? -5.458 10.632 -1.039 1.00 94.69 166 ILE A O 1
ATOM 1399 N N . PHE A 1 167 ? -5.811 12.587 0.009 1.00 95.56 167 PHE A N 1
ATOM 1400 C CA . PHE A 1 167 ? -6.983 12.162 0.771 1.00 95.56 167 PHE A CA 1
ATOM 1401 C C . PHE A 1 167 ? -8.249 12.657 0.063 1.00 95.56 167 PHE A C 1
ATOM 1403 O O . PHE A 1 167 ? -8.572 13.841 0.131 1.00 95.56 167 PHE A O 1
ATOM 1410 N N . ASP A 1 168 ? -8.958 11.764 -0.628 1.00 95.94 168 ASP A N 1
ATOM 1411 C CA . ASP A 1 168 ? -10.275 12.054 -1.203 1.00 95.94 168 ASP A CA 1
ATOM 1412 C C . ASP A 1 168 ? -11.341 11.949 -0.110 1.00 95.94 168 ASP A C 1
ATOM 1414 O O . ASP A 1 168 ? -11.757 10.857 0.275 1.00 95.94 168 ASP A O 1
ATOM 1418 N N . GLU A 1 169 ? -11.761 13.101 0.409 1.00 93.00 169 GLU A N 1
ATOM 1419 C CA . GLU A 1 169 ? -12.692 13.201 1.538 1.00 93.00 169 GLU A CA 1
ATOM 1420 C C . GLU A 1 169 ? -14.117 12.767 1.186 1.00 93.00 169 GLU A C 1
ATOM 1422 O O . GLU A 1 169 ? -14.837 12.284 2.053 1.00 93.00 169 GLU A O 1
ATOM 1427 N N . ASN A 1 170 ? -14.533 12.896 -0.078 1.00 91.25 170 ASN A N 1
ATOM 1428 C CA . ASN A 1 170 ? -15.884 12.504 -0.482 1.00 91.25 170 ASN A CA 1
ATOM 1429 C C . ASN A 1 170 ? -16.011 10.978 -0.522 1.00 91.25 170 ASN A C 1
ATOM 1431 O O . ASN A 1 170 ? -17.003 10.415 -0.062 1.00 91.25 170 ASN A O 1
ATOM 1435 N N . GLY A 1 171 ? -14.994 10.315 -1.077 1.00 91.50 171 GLY A N 1
ATOM 1436 C CA . GLY A 1 171 ? -14.929 8.860 -1.184 1.00 91.50 171 GLY A CA 1
ATOM 1437 C C . GLY A 1 171 ? -14.250 8.163 -0.006 1.00 91.50 171 GLY A C 1
ATOM 1438 O O . GLY A 1 171 ? -14.107 6.947 -0.055 1.00 91.50 171 GLY A O 1
ATOM 1439 N N . HIS A 1 172 ? -13.768 8.902 1.000 1.00 97.12 172 HIS A N 1
ATOM 1440 C CA . HIS A 1 172 ? -12.943 8.384 2.104 1.00 97.12 172 HIS A CA 1
ATOM 1441 C C . HIS A 1 172 ? -11.794 7.493 1.606 1.00 97.12 172 HIS A C 1
ATOM 1443 O O . HIS A 1 172 ? -11.473 6.456 2.184 1.00 97.12 172 HIS A O 1
ATOM 1449 N N . THR A 1 173 ? -11.191 7.878 0.480 1.00 98.00 173 THR A N 1
ATOM 1450 C CA . THR A 1 173 ? -10.178 7.077 -0.207 1.00 98.00 173 THR A CA 1
ATOM 1451 C C . THR A 1 173 ? -8.822 7.753 -0.096 1.00 98.00 173 THR A C 1
ATOM 1453 O O . THR A 1 173 ? -8.642 8.904 -0.493 1.00 98.00 173 THR A O 1
ATOM 1456 N N . LEU A 1 174 ? -7.844 7.022 0.427 1.00 97.44 174 LEU A N 1
ATOM 1457 C CA . LEU A 1 174 ? -6.444 7.410 0.359 1.00 97.44 174 LEU A CA 1
ATOM 1458 C C . LEU A 1 174 ? -5.878 6.968 -0.986 1.00 97.44 174 LEU A C 1
ATOM 1460 O O . LEU A 1 174 ? -5.896 5.779 -1.297 1.00 97.44 174 LEU A O 1
ATOM 1464 N N . TRP A 1 175 ? -5.329 7.904 -1.747 1.00 97.19 175 TRP A N 1
ATOM 1465 C CA . TRP A 1 175 ? -4.539 7.644 -2.944 1.00 97.19 175 TRP A CA 1
ATOM 1466 C C . TRP A 1 175 ? -3.061 7.838 -2.638 1.00 97.19 175 TRP A C 1
ATOM 1468 O O . TRP A 1 175 ? -2.680 8.807 -1.986 1.00 97.19 175 TRP A O 1
ATOM 1478 N N . ILE A 1 176 ? -2.231 6.925 -3.131 1.00 96.25 176 ILE A N 1
ATOM 1479 C CA . ILE A 1 176 ? -0.790 6.898 -2.887 1.00 96.25 176 ILE A CA 1
ATOM 1480 C C . ILE A 1 176 ? -0.076 6.873 -4.234 1.00 96.25 176 ILE A C 1
ATOM 1482 O O . ILE A 1 176 ? -0.404 6.062 -5.097 1.00 96.25 176 ILE A O 1
ATOM 1486 N N . SER A 1 177 ? 0.910 7.746 -4.398 1.00 95.00 177 SER A N 1
ATOM 1487 C CA . SER A 1 177 ? 1.843 7.785 -5.520 1.00 95.00 177 SER A CA 1
ATOM 1488 C C . SER A 1 177 ? 3.253 7.936 -4.964 1.00 95.00 177 SER A C 1
ATOM 1490 O O . SER A 1 177 ? 3.736 9.046 -4.762 1.00 95.00 177 SER A O 1
ATOM 1492 N N . TRP A 1 178 ? 3.915 6.814 -4.706 1.00 93.19 178 TRP A N 1
ATOM 1493 C CA . TRP A 1 178 ? 5.220 6.782 -4.062 1.00 93.19 178 TRP A CA 1
ATOM 1494 C C . TRP A 1 178 ? 6.329 6.425 -5.053 1.00 93.19 178 TRP A C 1
ATOM 1496 O O . TRP A 1 178 ? 6.478 5.269 -5.466 1.00 93.19 178 TRP A O 1
ATOM 1506 N N . LYS A 1 179 ? 7.104 7.447 -5.424 1.00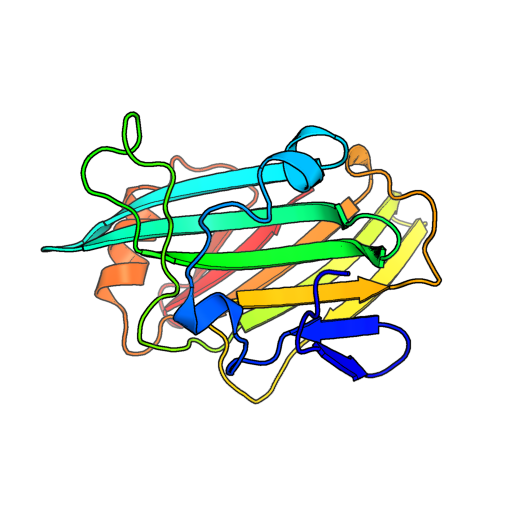 88.50 179 LYS A N 1
ATOM 1507 C CA . LYS A 1 179 ? 8.348 7.320 -6.190 1.00 88.50 179 LYS A CA 1
ATOM 1508 C C . LYS A 1 179 ? 9.548 7.044 -5.295 1.00 88.50 179 LYS A C 1
ATOM 1510 O O . LYS A 1 179 ? 9.465 7.274 -4.076 1.00 88.50 179 LYS A O 1
#

Solvent-accessible surface area (backbone atoms only — not comparable to full-atom values): 9862 Å² total; per-residue (Å²): 132,87,81,76,54,58,47,78,63,85,84,23,38,26,57,45,67,88,27,70,56,56,79,65,30,50,63,73,84,48,70,70,56,52,74,74,44,55,48,75,51,75,49,68,32,62,53,97,93,46,38,33,32,43,39,38,39,36,20,37,56,88,89,39,20,27,31,39,37,44,34,45,27,33,38,48,96,49,69,91,82,41,77,49,33,34,52,45,98,61,63,29,51,39,35,43,29,38,29,41,51,80,46,101,91,42,67,45,79,68,50,78,46,72,59,91,64,48,26,36,47,47,42,43,29,19,60,89,44,63,82,51,54,51,92,36,28,33,41,39,34,37,40,38,28,74,98,39,58,67,59,49,52,31,46,58,69,56,50,90,75,65,96,36,59,46,78,41,76,89,64,39,25,43,36,38,50,44,102

Radius of gyration: 15.7 Å; Cα contacts (8 Å, |Δi|>4): 395; chains: 1; bounding box: 36×38×45 Å